Protein 3UID (pdb70)

Foldseek 3Di:
DWDDWDQDQVQQKIKTKDWAAAALQVVQCCQQPQVNVQQLLADPVKHKHFDDDDQAQQGKIKMWIQFPVRDIWIKMWHWHDDDPSFKTKTWMATAHPVRHGDDPAGTWIWMWGWDQDPNTTMIMIMTGGPDPVNSVVCVVRPVVVSVVSSSVSSNQVRDPDDD/DWDDWDADQVQQKTKTKDWALAALQVVQVCQQPQVNVQPLLQDPVWGKHWDDDDQAAQDKTKIWTAAPVRDIFIKMWHWHHDDPPAKTKTAIWTDHPVDDTGWIWMWGWDDDDNTIMIMIMIHDPHSVVSVVCVVSVVVVSVVSSSVSVNVVVVVVD

Nearest PDB structures (foldseek):
  3uid-assembly1_A  TM=1.006E+00  e=1.205E-33  Mycolicibacterium smegmatis MC2 155
  3uid-assembly2_B  TM=9.721E-01  e=3.353E-28  Mycolicibacterium smegmatis MC2 155
  2ldk-assembly1_A  TM=8.829E-01  e=4.845E-17  Paenarthrobacter aurescens TC1
  1xuv-assembly2_B-2  TM=8.901E-01  e=1.137E-11  Methanosarcina mazei Go1
  2lf2-assembly1_A  TM=7.986E-01  e=1.303E-10  Cytophaga hutchinsonii ATCC 33406

B-factor: mean 17.77, std 11.46, range [4.3, 88.16]

Radius of gyration: 20.82 Å; Cα contacts (8 Å, |Δi|>4): 749; chains: 2; bounding box: 55×43×50 Å

CATH classification: 3.30.530.20

Secondary structure (DSSP, 8-state):
-EEEEEEETTTTEEEEEEEESS-HHHHHHHHHSHHHHHHHH--TTS--EEEEE--STT-EEEEEEE-TTS-EEEEEEEEEEEETTTEEEEEEEEE-TTS-B-SSPPPEEEEEEEEEETTEEEEEEEEE-S-HHHHHHHHHTTHHHHHHHHHHHHHHHT-S---/-EEEEEEETTTTEEEEEEEESS-HHHHHHHHHSHHHHHHHHS-TTS--EEEEE--STT-EEEEEEE-TTS-EEEEEEEEEEEETTTEEEEEEEEE-TT----EEEEEEEEEETTEEEEEEEEE-SSHHHHHHHHHTTHHHHHHHHHHHHHHHHHTT-

Sequence (320 aa):
PVTDVKHDLDTLTLTITAEEFAAPPVTRIWQIYADPRRQLEEKVWGPPSHPATVVDHDLRPGGRVTYFMMTGPDGEKYAGYWEITAVDEPHHSFSFLDGFADEDFNPNTDLPVSTNVYTFTEHDGGTRATYVGTYASAEALQQVLDMGVIEGASSAINQIDALLTATHHPVTDVKHDLDTLTLTITAEEFAAPVTRIWQIYADPRQLEKVWGPPSHPATVVDHDLRPGGRVTYFMTGPDGEKYAGYWEITAVDEPHHSSFSFLDGFADEDFNPVSTNVYTFTEHDGGTRATYVGTYASAEALQQVLDMGVIEGASSSAINQIDALLTATH

Organism: Mycolicibacterium smegmatis (strain ATCC 700084 / mc(2)155) (NCBI:txid246196)

InterPro domains:
  IPR013538 Activator of Hsp90 ATPase homologue 1/2-like, C-terminal [PF08327] (23-159)
  IPR023393 START-like domain superfamily [G3DSA:3.30.530.20] (1-161)

Structure (mmCIF, N/CA/C/O backbone):
data_3UID
#
_entry.id   3UID
#
_cell.length_a   48.320
_cell.length_b   60.210
_cell.length_c   100.980
_cell.angle_alpha   90.000
_cell.angle_beta   90.000
_cell.angle_gamma   90.000
#
_symmetry.space_group_name_H-M   'P 21 21 21'
#
loop_
_entity.id
_entity.type
_entity.pdbx_description
1 polymer 'Putative uncharacterized protein'
2 water water
#
loop_
_atom_site.group_PDB
_atom_site.id
_atom_site.type_symbol
_atom_site.label_atom_id
_atom_site.label_alt_id
_atom_site.label_comp_id
_atom_site.label_asym_id
_atom_site.label_entity_id
_atom_site.label_seq_id
_atom_site.pdbx_PDB_ins_code
_atom_site.Cartn_x
_atom_site.Cartn_y
_atom_site.Cartn_z
_atom_site.occupancy
_atom_site.B_iso_or_equiv
_atom_site.auth_seq_id
_atom_site.auth_comp_id
_atom_site.auth_asym_id
_atom_site.auth_atom_id
_atom_site.pdbx_PDB_model_num
ATOM 1 N N . PRO A 1 2 ? -5.034 0.889 6.708 1.00 11.03 2 PRO A N 1
ATOM 2 C CA . PRO A 1 2 ? -3.576 0.754 6.627 1.00 10.03 2 PRO A CA 1
ATOM 3 C C . PRO A 1 2 ? -3.161 -0.308 5.620 1.00 11.39 2 PRO A C 1
ATOM 4 O O . PRO A 1 2 ? -4.005 -1.005 5.038 1.00 9.29 2 PRO A O 1
ATOM 8 N N . VAL A 1 3 ? -1.860 -0.437 5.415 1.00 10.66 3 VAL A N 1
ATOM 9 C CA . VAL A 1 3 ? -1.340 -1.459 4.535 1.00 9.19 3 VAL A CA 1
ATOM 10 C C . VAL A 1 3 ? -1.451 -2.811 5.247 1.00 11.60 3 VAL A C 1
ATOM 11 O O . VAL A 1 3 ? -1.116 -2.930 6.432 1.00 12.28 3 VAL A O 1
ATOM 15 N N . THR A 1 4 ? -1.935 -3.824 4.529 1.00 9.77 4 THR A N 1
ATOM 16 C CA . THR A 1 4 ? -2.095 -5.160 5.096 1.00 8.44 4 THR A CA 1
ATOM 17 C C . THR A 1 4 ? -1.201 -6.227 4.455 1.00 8.02 4 THR A C 1
ATOM 18 O O . THR A 1 4 ? -0.964 -7.282 5.066 1.00 10.19 4 THR A O 1
ATOM 22 N N . ASP A 1 5 ? -0.709 -5.961 3.237 1.00 6.92 5 ASP A N 1
ATOM 23 C CA . ASP A 1 5 ? 0.200 -6.889 2.565 1.00 8.68 5 ASP A CA 1
ATOM 24 C C . ASP A 1 5 ? 0.947 -6.194 1.447 1.00 9.00 5 ASP A C 1
ATOM 25 O O . ASP A 1 5 ? 0.407 -5.321 0.785 1.00 9.55 5 ASP A O 1
ATOM 30 N N . VAL A 1 6 ? 2.195 -6.606 1.257 1.00 7.56 6 VAL A N 1
ATOM 31 C CA . VAL A 1 6 ? 2.992 -6.218 0.114 1.00 7.84 6 VAL A CA 1
ATOM 32 C C . VAL A 1 6 ? 3.584 -7.495 -0.458 1.00 9.72 6 VAL A C 1
ATOM 33 O O . VAL A 1 6 ? 4.189 -8.281 0.273 1.00 9.96 6 VAL A O 1
ATOM 37 N N . LYS A 1 7 ? 3.393 -7.719 -1.757 1.00 10.01 7 LYS A N 1
ATOM 38 C CA . LYS A 1 7 ? 3.969 -8.896 -2.396 1.00 9.93 7 LYS A CA 1
ATOM 39 C C . LYS A 1 7 ? 4.583 -8.620 -3.758 1.00 10.10 7 LYS A C 1
ATOM 40 O O . LYS A 1 7 ? 3.913 -8.139 -4.673 1.00 10.07 7 LYS A O 1
ATOM 46 N N . HIS A 1 8 ? 5.867 -8.929 -3.869 1.00 10.22 8 HIS A N 1
ATOM 47 C CA . HIS A 1 8 ? 6.556 -8.955 -5.155 1.00 10.45 8 HIS A CA 1
ATOM 48 C C . HIS A 1 8 ? 6.516 -10.379 -5.660 1.00 13.04 8 HIS A C 1
ATOM 49 O O . HIS A 1 8 ? 7.179 -11.256 -5.109 1.00 15.00 8 HIS A O 1
ATOM 56 N N . ASP A 1 9 ? 5.739 -10.599 -6.710 1.00 11.82 9 ASP A N 1
ATOM 57 C CA . ASP A 1 9 ? 5.608 -11.911 -7.311 1.00 10.06 9 ASP A CA 1
ATOM 58 C C . ASP A 1 9 ? 6.620 -12.031 -8.456 1.00 12.82 9 ASP A C 1
ATOM 59 O O . ASP A 1 9 ? 6.459 -11.407 -9.508 1.00 14.95 9 ASP A O 1
ATOM 64 N N . LEU A 1 10 ? 7.673 -12.816 -8.234 1.00 17.06 10 LEU A N 1
ATOM 65 C CA . LEU A 1 10 ? 8.751 -12.948 -9.208 1.00 23.44 10 LEU A CA 1
ATOM 66 C C . LEU A 1 10 ? 8.255 -13.611 -10.489 1.00 26.28 10 LEU A C 1
ATOM 67 O O . LEU A 1 10 ? 8.712 -13.292 -11.584 1.00 30.67 10 LEU A O 1
ATOM 72 N N . ASP A 1 11 ? 7.318 -14.543 -10.342 1.00 17.43 11 ASP A N 1
ATOM 73 C CA . ASP A 1 11 ? 6.796 -15.286 -11.474 1.00 19.49 11 ASP A CA 1
ATOM 74 C C . ASP A 1 11 ? 5.965 -14.445 -12.440 1.00 18.00 11 ASP A C 1
ATOM 75 O O . ASP A 1 11 ? 5.894 -14.753 -13.627 1.00 25.01 11 ASP A O 1
ATOM 80 N N . THR A 1 12 ? 5.340 -13.380 -11.941 1.00 13.86 12 THR A N 1
ATOM 81 C CA . THR A 1 12 ? 4.435 -12.591 -12.774 1.00 12.72 12 THR A CA 1
ATOM 82 C C . THR A 1 12 ? 4.931 -11.162 -13.025 1.00 12.57 12 THR A C 1
ATOM 83 O O . THR A 1 12 ? 4.262 -10.372 -13.703 1.00 12.99 12 THR A O 1
ATOM 87 N N . LEU A 1 13 ? 6.085 -10.837 -12.456 1.00 10.96 13 LEU A N 1
ATOM 88 C CA . LEU A 1 13 ? 6.620 -9.482 -12.528 1.00 8.25 13 LEU A CA 1
ATOM 89 C C . LEU A 1 13 ? 5.603 -8.478 -11.994 1.00 12.03 13 LEU A C 1
ATOM 90 O O . LEU A 1 13 ? 5.422 -7.399 -12.560 1.00 10.29 13 LEU A O 1
ATOM 95 N N . THR A 1 14 ? 4.954 -8.832 -10.890 1.00 9.83 14 THR A N 1
ATOM 96 C CA . THR A 1 14 ? 3.969 -7.943 -10.284 1.00 9.34 14 THR A CA 1
ATOM 97 C C . THR A 1 14 ? 4.377 -7.476 -8.900 1.00 8.13 14 THR A C 1
ATOM 98 O O . THR A 1 14 ? 5.041 -8.200 -8.154 1.00 9.26 14 THR A O 1
ATOM 102 N N . LEU A 1 15 ? 3.994 -6.244 -8.587 1.00 10.30 15 LEU A N 1
ATOM 103 C CA . LEU A 1 15 ? 4.044 -5.740 -7.218 1.00 7.90 15 LEU A CA 1
ATOM 104 C C . LEU A 1 15 ? 2.625 -5.412 -6.782 1.00 6.62 15 LEU A C 1
ATOM 105 O O . LEU A 1 15 ? 1.964 -4.563 -7.377 1.00 9.86 15 LEU A O 1
ATOM 110 N N . THR A 1 16 ? 2.145 -6.127 -5.770 1.00 6.32 16 THR A N 1
ATOM 111 C CA . THR A 1 16 ? 0.782 -5.965 -5.289 1.00 5.63 16 THR A CA 1
ATOM 112 C C . THR A 1 16 ? 0.795 -5.443 -3.865 1.00 7.54 16 THR A C 1
ATOM 113 O O . THR A 1 16 ? 1.457 -6.009 -2.990 1.00 8.85 16 THR A O 1
AT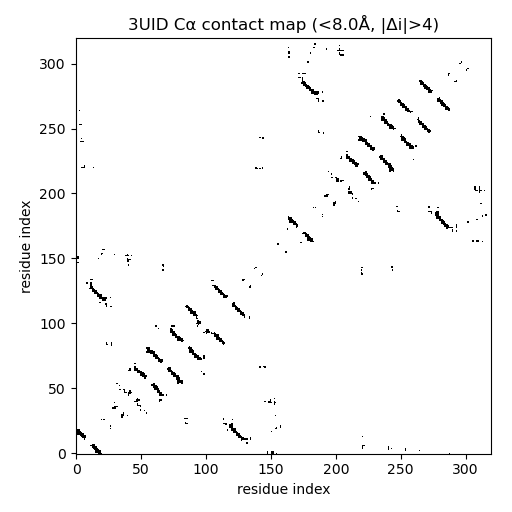OM 117 N N . ILE A 1 17 ? 0.107 -4.330 -3.656 1.00 6.57 17 ILE A N 1
ATOM 118 C CA . ILE A 1 17 ? -0.065 -3.787 -2.322 1.00 6.92 17 ILE A CA 1
ATOM 119 C C . ILE A 1 17 ? -1.544 -3.891 -1.964 1.00 8.99 17 ILE A C 1
ATOM 120 O O . ILE A 1 17 ? -2.421 -3.552 -2.764 1.00 9.76 17 ILE A O 1
ATOM 125 N N . THR A 1 18 ? -1.817 -4.409 -0.777 1.00 9.83 18 THR A N 1
ATOM 126 C CA . THR A 1 18 ? -3.184 -4.550 -0.306 1.00 8.88 18 THR A CA 1
ATOM 127 C C . THR A 1 18 ? -3.365 -3.653 0.910 1.00 10.01 18 THR A C 1
ATOM 128 O O . THR A 1 18 ? -2.464 -3.535 1.746 1.00 9.11 18 THR A O 1
ATOM 132 N N . ALA A 1 19 ? -4.513 -2.992 0.980 1.00 10.82 19 ALA A N 1
ATOM 133 C CA . ALA A 1 19 ? -4.844 -2.141 2.114 1.00 9.28 19 ALA A CA 1
ATOM 134 C C . ALA A 1 19 ? -6.253 -2.425 2.565 1.00 9.90 19 ALA A C 1
ATOM 135 O O . ALA A 1 19 ? -7.063 -2.940 1.797 1.00 8.53 19 ALA A O 1
ATOM 137 N N . GLU A 1 20 ? -6.519 -2.105 3.827 1.00 7.04 20 GLU A N 1
ATOM 138 C CA A GLU A 1 20 ? -7.875 -2.111 4.343 0.50 9.04 20 GLU A CA 1
ATOM 139 C CA B GLU A 1 20 ? -7.868 -2.127 4.381 0.50 9.09 20 GLU A CA 1
ATOM 140 C C . GLU A 1 20 ? -8.224 -0.729 4.865 1.00 12.84 20 GLU A C 1
ATOM 141 O O . GLU A 1 20 ? -7.443 -0.103 5.581 1.00 11.08 20 GLU A O 1
ATOM 152 N N . PHE A 1 21 ? -9.398 -0.239 4.475 1.00 8.99 21 PHE A N 1
ATOM 153 C CA . PHE A 1 21 ? -9.829 1.107 4.855 1.00 7.86 21 PHE A CA 1
ATOM 154 C C . PHE A 1 21 ? -11.161 1.037 5.586 1.00 12.41 21 PHE A C 1
ATOM 155 O O . PHE A 1 21 ? -12.047 0.286 5.182 1.00 9.80 21 PHE A O 1
ATOM 163 N N . ALA A 1 22 ? -11.318 1.832 6.641 1.00 11.33 22 ALA A N 1
ATOM 164 C CA . ALA A 1 22 ? -12.566 1.817 7.404 1.00 13.74 22 ALA A CA 1
ATOM 165 C C . ALA A 1 22 ? -13.555 2.829 6.836 1.00 12.70 22 ALA A C 1
ATOM 166 O O . ALA A 1 22 ? -13.934 3.795 7.497 1.00 16.03 22 ALA A O 1
ATOM 168 N N . ALA A 1 23 ? -13.944 2.598 5.584 1.00 11.26 23 ALA A N 1
ATOM 169 C CA . ALA A 1 23 ? -14.919 3.420 4.895 1.00 11.85 23 ALA A CA 1
ATOM 170 C C . ALA A 1 23 ? -15.452 2.613 3.724 1.00 11.40 23 ALA A C 1
ATOM 171 O O . ALA A 1 23 ? -14.812 1.652 3.277 1.00 10.91 23 ALA A O 1
ATOM 173 N N . PRO A 1 24 ? -16.628 2.987 3.217 1.00 10.06 24 PRO A N 1
ATOM 174 C CA A PRO A 1 24 ? -17.261 2.237 2.128 0.50 11.23 24 PRO A CA 1
ATOM 175 C CA B PRO A 1 24 ? -17.238 2.205 2.138 0.50 10.99 24 PRO A CA 1
ATOM 176 C C . PRO A 1 24 ? -16.507 2.358 0.810 1.00 9.20 24 PRO A C 1
ATOM 177 O O . PRO A 1 24 ? -15.759 3.320 0.608 1.00 8.73 24 PRO A O 1
ATOM 184 N N . VAL A 1 25 ? -16.715 1.387 -0.073 1.00 10.82 25 VAL A N 1
ATOM 185 C CA . VAL A 1 25 ? -16.090 1.406 -1.386 1.00 6.65 25 VAL A CA 1
ATOM 186 C C . VAL A 1 25 ? -16.383 2.712 -2.122 1.00 6.58 25 VAL A C 1
ATOM 187 O O . VAL A 1 25 ? -15.494 3.263 -2.774 1.00 9.29 25 VAL A O 1
ATOM 191 N N . THR A 1 26 ? -17.619 3.195 -2.022 1.00 9.43 26 THR A N 1
ATOM 192 C CA . THR A 1 26 ? -17.992 4.441 -2.698 1.00 10.89 26 THR A CA 1
ATOM 193 C C . THR A 1 26 ? -17.144 5.614 -2.228 1.00 13.05 26 THR A C 1
ATOM 194 O O . THR A 1 26 ? -16.776 6.478 -3.028 1.00 11.74 26 THR A O 1
ATOM 198 N N . ARG A 1 27 ? -16.821 5.639 -0.939 1.00 9.80 27 ARG A N 1
ATOM 199 C CA . ARG A 1 27 ? -15.945 6.691 -0.394 1.00 8.17 27 ARG A CA 1
ATOM 200 C C . ARG A 1 27 ? -14.507 6.615 -0.928 1.00 7.15 27 ARG A C 1
ATOM 201 O O . ARG A 1 27 ? -13.931 7.628 -1.328 1.00 8.71 27 ARG A O 1
ATOM 209 N N . ILE A 1 28 ? -13.916 5.421 -0.914 1.00 6.01 28 ILE A N 1
ATOM 210 C CA . ILE A 1 28 ? -12.562 5.236 -1.405 1.00 7.44 28 ILE A CA 1
ATOM 211 C C . ILE A 1 28 ? -12.461 5.587 -2.888 1.00 6.64 28 ILE A C 1
ATOM 212 O O . ILE A 1 28 ? -11.480 6.174 -3.327 1.00 7.27 28 ILE A O 1
ATOM 217 N N . TRP A 1 29 ? -13.488 5.247 -3.662 1.00 5.39 29 TRP A N 1
ATOM 218 C CA . TRP A 1 29 ? -13.489 5.585 -5.075 1.00 7.28 29 TRP A CA 1
ATOM 219 C C . TRP A 1 29 ? -13.242 7.084 -5.278 1.00 9.50 29 TRP A C 1
ATOM 220 O O . TRP A 1 29 ? -12.508 7.482 -6.180 1.00 8.28 29 TRP A O 1
ATOM 231 N N . GLN A 1 30 ? -13.862 7.902 -4.437 1.00 8.67 30 GLN A N 1
ATOM 232 C CA . GLN A 1 30 ? -13.773 9.354 -4.573 1.00 9.63 30 GLN A CA 1
ATOM 233 C C . GLN A 1 30 ? -12.393 9.931 -4.266 1.00 9.31 30 GLN A C 1
ATOM 234 O O . GLN A 1 30 ?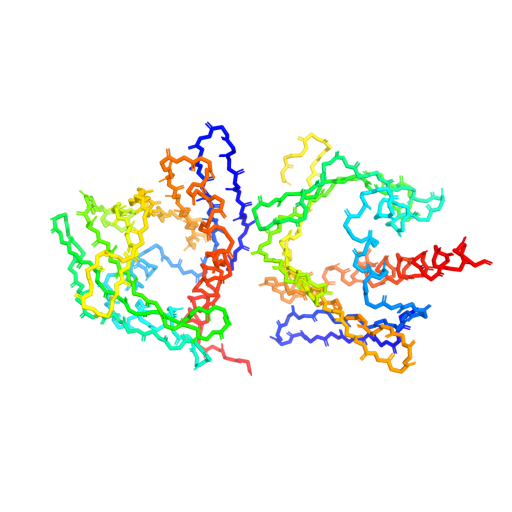 -12.076 11.053 -4.697 1.00 10.83 30 GLN A O 1
ATOM 240 N N . ILE A 1 31 ? -11.579 9.185 -3.524 1.00 8.20 31 ILE A N 1
ATOM 241 C CA . ILE A 1 31 ? -10.176 9.552 -3.323 1.00 9.96 31 ILE A CA 1
ATOM 242 C C . ILE A 1 31 ? -9.471 9.687 -4.681 1.00 9.59 31 ILE A C 1
ATOM 243 O O . ILE A 1 31 ? -8.668 10.608 -4.893 1.00 10.92 31 ILE A O 1
ATOM 248 N N . TYR A 1 32 ? -9.767 8.758 -5.592 1.00 7.55 32 TYR A N 1
ATOM 249 C CA . TYR A 1 32 ? -9.135 8.717 -6.909 1.00 7.70 32 TYR A CA 1
ATOM 250 C C . TYR A 1 32 ? -9.891 9.526 -7.956 1.00 6.60 32 TYR A C 1
ATOM 251 O O . TYR A 1 32 ? -9.290 10.031 -8.899 1.00 9.74 32 TYR A O 1
ATOM 260 N N . ALA A 1 33 ? -11.201 9.658 -7.769 1.00 7.66 33 ALA A N 1
ATOM 261 C CA . ALA A 1 33 ? -12.045 10.352 -8.732 1.00 6.54 33 ALA A CA 1
ATOM 262 C C . ALA A 1 33 ? -11.978 11.865 -8.591 1.00 8.52 33 ALA A C 1
ATOM 263 O O . ALA A 1 33 ? -12.228 12.594 -9.551 1.00 12.21 33 ALA A O 1
ATOM 265 N N . ASP A 1 34 ? -11.657 12.341 -7.390 1.00 8.90 34 ASP A N 1
ATOM 266 C CA . ASP A 1 34 ? -11.552 13.782 -7.135 1.00 9.38 34 ASP A CA 1
ATOM 267 C C . ASP A 1 34 ? -10.081 14.155 -7.056 1.00 8.62 34 ASP A C 1
ATOM 268 O O . ASP A 1 34 ? -9.378 13.720 -6.131 1.00 7.66 34 ASP A O 1
ATOM 273 N N . PRO A 1 35 ? -9.588 14.950 -8.029 1.00 9.67 35 PRO A N 1
ATOM 274 C CA . PRO A 1 35 ? -8.143 15.197 -8.053 1.00 8.11 35 PRO A CA 1
ATOM 275 C C . PRO A 1 35 ? -7.622 15.956 -6.835 1.00 8.24 35 PRO A C 1
ATOM 276 O O . PRO A 1 35 ? -6.441 15.811 -6.512 1.00 8.79 35 PRO A O 1
ATOM 280 N N . ARG A 1 36 ? -8.455 16.735 -6.156 1.00 9.35 36 ARG A N 1
ATOM 281 C CA A ARG A 1 36 ? -7.996 17.425 -4.954 0.50 8.72 36 ARG A CA 1
ATOM 282 C CA B ARG A 1 36 ? -7.992 17.420 -4.953 0.50 8.66 36 ARG A CA 1
ATOM 283 C C . ARG A 1 36 ? -7.786 16.443 -3.799 1.00 9.97 36 ARG A C 1
ATOM 284 O O . ARG A 1 36 ? -6.935 16.664 -2.930 1.00 10.98 36 ARG A O 1
ATOM 299 N N . GLN A 1 37 ? -8.555 15.355 -3.785 1.00 7.18 37 GLN A N 1
ATOM 300 C CA . GLN A 1 37 ? -8.370 14.335 -2.745 1.00 6.84 37 GLN A CA 1
ATOM 301 C C . GLN A 1 37 ? -7.170 13.446 -3.046 1.00 4.47 37 GLN A C 1
ATOM 302 O O . GLN A 1 37 ? -6.402 13.079 -2.152 1.00 6.92 37 GLN A O 1
ATOM 308 N N . LEU A 1 38 ? -7.001 13.111 -4.320 1.00 6.26 38 LEU A N 1
ATOM 309 C CA . LEU A 1 38 ? -5.844 12.342 -4.748 1.00 7.74 38 LEU A CA 1
ATOM 310 C C . LEU A 1 38 ? -4.561 13.105 -4.408 1.00 7.37 38 LEU A C 1
ATOM 311 O O . LEU A 1 38 ? -3.608 12.540 -3.855 1.00 6.52 38 LEU A O 1
ATOM 316 N N . GLU A 1 39 ? -4.542 14.399 -4.694 1.00 7.27 39 GLU A N 1
ATOM 317 C CA A GLU A 1 39 ? -3.395 15.254 -4.395 0.50 7.25 39 GLU A CA 1
ATOM 318 C CA B GLU A 1 39 ? -3.332 15.137 -4.399 0.50 8.79 39 GLU A CA 1
ATOM 319 C C . GLU A 1 39 ? -3.105 15.287 -2.895 1.00 9.33 39 GLU A C 1
ATOM 320 O O . GLU A 1 39 ? -1.964 15.346 -2.464 1.00 10.61 39 GLU A O 1
ATOM 331 N N . LYS A 1 40 ? -4.180 15.287 -2.105 1.00 6.64 40 LYS A N 1
ATOM 332 C CA . LYS A 1 40 ? -4.057 15.333 -0.655 1.00 6.50 40 LYS A CA 1
ATOM 333 C C . LYS A 1 40 ? -3.345 14.089 -0.120 1.00 7.24 40 LYS A C 1
ATOM 334 O O . LYS A 1 40 ? -2.404 14.188 0.668 1.00 8.77 40 LYS A O 1
ATOM 340 N N . VAL A 1 41 ? -3.804 12.915 -0.536 1.00 8.08 41 VAL A N 1
ATOM 341 C CA . VAL A 1 41 ? -3.240 11.682 0.005 1.00 8.35 41 VAL A CA 1
ATOM 342 C C . VAL A 1 41 ? -1.830 11.399 -0.527 1.00 11.56 41 VAL A C 1
ATOM 343 O O . VAL A 1 41 ? -1.015 10.748 0.141 1.00 10.60 41 VAL A O 1
ATOM 347 N N . TRP A 1 42 ? -1.547 11.912 -1.715 1.00 7.68 42 TRP A N 1
ATOM 348 C CA . TRP A 1 42 ? -0.218 11.787 -2.315 1.00 10.37 42 TRP A CA 1
ATOM 349 C C . TRP A 1 42 ? 0.775 12.807 -1.760 1.00 13.46 42 TRP A C 1
ATOM 350 O O . TRP A 1 42 ? 1.991 12.650 -1.934 1.00 13.09 42 TRP A O 1
ATOM 361 N N . GLY A 1 43 ? 0.255 13.848 -1.110 1.00 9.81 43 GLY A N 1
ATOM 362 C CA . GLY A 1 43 ? 1.068 14.964 -0.638 1.00 9.42 43 GLY A CA 1
ATOM 363 C C . GLY A 1 43 ? 0.869 15.347 0.821 1.00 8.61 43 GLY A C 1
ATOM 364 O O . GLY A 1 43 ? 0.293 16.402 1.122 1.00 12.06 43 GLY A O 1
ATOM 365 N N . PRO A 1 44 ? 1.385 14.521 1.741 1.00 9.72 44 PRO A N 1
ATOM 366 C CA . PRO A 1 44 ? 1.489 14.951 3.141 1.00 9.11 44 PRO A CA 1
ATOM 367 C C . PRO A 1 44 ? 2.435 16.165 3.227 1.00 9.42 44 PRO A C 1
ATOM 368 O O . PRO A 1 44 ? 3.135 16.471 2.254 1.00 9.41 44 PRO A O 1
ATOM 372 N N . PRO A 1 45 ? 2.440 16.877 4.362 1.00 11.36 45 PRO A N 1
ATOM 373 C CA . PRO A 1 45 ? 3.189 18.138 4.461 1.00 14.20 45 PRO A CA 1
ATOM 374 C C . PRO A 1 45 ? 4.659 18.021 4.047 1.00 14.04 45 PRO A C 1
ATOM 375 O O . PRO A 1 45 ? 5.176 18.927 3.379 1.00 12.99 45 PRO A O 1
ATOM 379 N N . SER A 1 46 ? 5.316 16.927 4.431 1.00 12.07 46 SER A N 1
ATOM 380 C CA . SER A 1 46 ? 6.737 16.743 4.130 1.00 12.33 46 SER A CA 1
ATOM 381 C C . SER A 1 46 ? 7.040 16.352 2.682 1.00 13.92 46 SER A C 1
ATOM 382 O O . SER A 1 46 ? 8.169 16.517 2.228 1.00 15.38 46 SER A O 1
ATOM 385 N N . HIS A 1 47 ? 6.048 15.829 1.967 1.00 9.32 47 HIS A N 1
ATOM 386 C CA . HIS A 1 47 ? 6.235 15.371 0.587 1.00 9.00 47 HIS A CA 1
ATOM 387 C C . HIS A 1 47 ? 5.122 15.868 -0.324 1.00 10.16 47 HIS A C 1
ATOM 388 O O . HIS A 1 47 ? 4.252 15.085 -0.739 1.00 10.89 47 HIS A O 1
ATOM 395 N N . PRO A 1 48 ? 5.145 17.170 -0.644 1.00 9.60 48 PRO A N 1
ATOM 396 C CA . PRO A 1 48 ? 4.089 17.802 -1.441 1.00 11.30 48 PRO A CA 1
ATOM 397 C C . PRO A 1 48 ? 3.879 17.118 -2.782 1.00 12.41 48 PRO A C 1
ATOM 398 O O . PRO A 1 48 ? 4.831 16.635 -3.415 1.00 13.51 48 PRO A O 1
ATOM 402 N N . ALA A 1 49 ? 2.623 17.093 -3.213 1.00 9.38 49 ALA A N 1
ATOM 403 C CA . ALA A 1 49 ? 2.263 16.566 -4.509 1.00 11.23 49 ALA A CA 1
ATOM 404 C C . ALA A 1 49 ? 1.319 17.548 -5.181 1.00 10.84 49 ALA A C 1
ATOM 405 O O . ALA A 1 49 ? 0.670 18.370 -4.518 1.00 11.18 49 ALA A O 1
ATOM 407 N N . THR A 1 50 ? 1.264 17.470 -6.503 1.00 10.43 50 THR A N 1
ATOM 408 C CA . THR A 1 50 ? 0.286 18.219 -7.269 1.00 7.61 50 THR A CA 1
ATOM 409 C C . THR A 1 50 ? -0.341 17.288 -8.300 1.00 10.82 50 THR A C 1
ATOM 410 O O . THR A 1 50 ? 0.365 16.597 -9.036 1.00 11.43 50 THR A O 1
ATOM 414 N N . VAL A 1 51 ? -1.666 17.268 -8.350 1.00 8.86 51 VAL A N 1
ATOM 415 C CA . VAL A 1 51 ? -2.353 16.623 -9.466 1.00 9.34 51 VAL A CA 1
ATOM 416 C C . VAL A 1 51 ? -2.654 17.722 -10.473 1.00 9.84 51 VAL A C 1
ATOM 417 O O . VAL A 1 51 ? -3.349 18.701 -10.168 1.00 11.24 51 VAL A O 1
ATOM 421 N N . VAL A 1 52 ? -2.060 17.589 -11.651 1.00 8.37 52 VAL A N 1
ATOM 422 C CA . VAL A 1 52 ? -2.121 18.632 -12.667 1.00 10.59 52 VAL A CA 1
ATOM 423 C C . VAL A 1 52 ? -3.345 18.437 -13.553 1.00 12.00 52 VAL A C 1
ATOM 424 O O . VAL A 1 52 ? -4.334 19.173 -13.423 1.00 14.87 52 VAL A O 1
ATOM 428 N N . ASP A 1 53 ? -3.302 17.441 -14.434 1.00 10.44 53 ASP A N 1
ATOM 429 C CA . ASP A 1 53 ? -4.471 17.100 -15.232 1.00 8.97 53 ASP A CA 1
ATOM 430 C C . ASP A 1 53 ? -5.076 15.838 -14.656 1.00 8.62 53 ASP A C 1
ATOM 431 O O . ASP A 1 53 ? -4.362 14.994 -14.121 1.00 9.40 53 ASP A O 1
ATOM 436 N N . HIS A 1 54 ? -6.392 15.709 -14.764 1.00 9.23 54 HIS A N 1
ATOM 437 C CA . HIS A 1 54 ? -7.076 14.543 -14.217 1.00 7.67 54 HIS A CA 1
ATOM 438 C C . HIS A 1 54 ? -8.401 14.323 -14.957 1.00 11.92 54 HIS A C 1
ATOM 439 O O . HIS A 1 54 ? -9.294 15.170 -14.931 1.00 14.44 54 HIS A O 1
ATOM 446 N N . ASP A 1 55 ? -8.504 13.183 -15.626 1.00 12.18 55 ASP A N 1
ATOM 447 C CA . ASP A 1 55 ? -9.702 12.812 -16.359 1.00 11.44 55 ASP A CA 1
ATOM 448 C C . ASP A 1 55 ? -9.864 11.307 -16.165 1.00 11.47 55 ASP A C 1
ATOM 449 O O . ASP A 1 55 ? -9.258 10.526 -16.894 1.00 15.37 55 ASP A O 1
ATOM 454 N N . LEU A 1 56 ? -10.633 10.897 -15.156 1.00 12.33 56 LEU A N 1
ATOM 455 C CA . LEU A 1 56 ? -10.772 9.463 -14.863 1.00 13.24 56 LEU A CA 1
ATOM 456 C C . LEU A 1 56 ? -11.845 8.808 -15.723 1.00 14.26 56 LEU A C 1
ATOM 457 O O . LEU A 1 56 ? -12.960 8.542 -15.265 1.00 18.06 56 LEU A O 1
ATOM 462 N N . ARG A 1 57 ? -11.484 8.553 -16.975 1.00 11.36 57 ARG A N 1
ATOM 463 C CA . ARG A 1 57 ? -12.368 7.913 -17.939 1.00 12.06 57 ARG A CA 1
ATOM 464 C C . ARG A 1 57 ? -11.443 7.224 -18.929 1.00 10.54 57 ARG A C 1
ATOM 465 O O . ARG A 1 57 ? -10.295 7.642 -19.098 1.00 14.50 57 ARG A O 1
ATOM 473 N N . PRO A 1 58 ? -11.915 6.152 -19.574 1.00 12.72 58 PRO A N 1
ATOM 474 C CA . PRO A 1 58 ? -11.042 5.470 -20.536 1.00 13.38 58 PRO A CA 1
ATOM 475 C C . PRO A 1 58 ? -10.551 6.430 -21.620 1.00 17.32 58 PRO A C 1
ATOM 476 O O . PRO A 1 58 ? -11.348 7.176 -22.195 1.00 19.20 58 PRO A O 1
ATOM 480 N N . GLY A 1 59 ? -9.247 6.410 -21.884 1.00 16.18 59 GLY A N 1
ATOM 481 C CA . GLY A 1 59 ? -8.638 7.345 -22.810 1.00 14.54 59 GLY A CA 1
ATOM 482 C C . GLY A 1 59 ? -8.182 8.628 -22.142 1.00 14.06 59 GLY A C 1
ATOM 483 O O . GLY A 1 59 ? -7.487 9.444 -22.745 1.00 21.62 59 GLY A O 1
ATOM 484 N N . GLY A 1 60 ? -8.557 8.808 -20.882 1.00 13.63 60 GLY A N 1
ATOM 485 C CA . GLY A 1 60 ? -8.173 10.001 -20.155 1.00 15.38 60 GLY A CA 1
ATOM 486 C C . GLY A 1 60 ? -6.751 9.913 -19.644 1.00 12.96 60 GLY A C 1
ATOM 487 O O . GLY A 1 60 ? -6.100 8.876 -19.765 1.00 13.16 60 GLY A O 1
ATOM 488 N N . ARG A 1 61 ? -6.264 11.020 -19.099 1.00 13.36 61 ARG A N 1
ATOM 489 C CA . ARG A 1 61 ? -4.942 11.066 -18.493 1.00 10.51 61 ARG A CA 1
ATOM 490 C C . ARG A 1 61 ? -5.002 11.675 -17.104 1.00 10.82 61 ARG A C 1
ATOM 491 O O . ARG A 1 61 ? -5.832 12.550 -16.821 1.00 14.10 61 ARG A O 1
ATOM 499 N N . VAL A 1 62 ? -4.116 11.203 -16.235 1.00 8.99 62 VAL A N 1
ATOM 500 C CA . VAL A 1 62 ? -3.824 11.886 -14.980 1.00 11.18 62 VAL A CA 1
ATOM 501 C C . VAL A 1 62 ? -2.345 12.220 -14.996 1.00 12.86 62 VAL A C 1
ATOM 502 O O . VAL A 1 62 ? -1.512 11.350 -15.250 1.00 11.53 62 VAL A O 1
ATOM 506 N N . THR A 1 63 ? -2.012 13.473 -14.726 1.00 8.58 63 THR A N 1
ATOM 507 C CA . THR A 1 63 ? -0.600 13.875 -14.663 1.00 10.90 63 THR A CA 1
ATOM 508 C C . THR A 1 63 ? -0.293 14.466 -13.301 1.00 11.22 63 THR A C 1
ATOM 509 O O . THR A 1 63 ? -1.125 15.147 -12.720 1.00 9.41 63 THR A O 1
ATOM 513 N N . TYR A 1 64 ? 0.890 14.193 -12.770 1.00 7.16 64 TYR A N 1
ATOM 514 C CA . TYR A 1 64 ? 1.153 14.551 -11.375 1.00 10.88 64 TYR A CA 1
ATOM 515 C C . TYR A 1 64 ? 2.622 14.820 -11.070 1.00 14.59 64 TYR A C 1
ATOM 516 O O . TYR A 1 64 ? 3.530 14.318 -11.756 1.00 11.88 64 TYR A O 1
ATOM 525 N N . PHE A 1 65 ? 2.845 15.618 -10.035 1.00 9.30 65 PHE A N 1
ATOM 526 C CA . PHE A 1 65 ? 4.162 15.754 -9.428 1.00 11.31 65 PHE A CA 1
ATOM 527 C C . PHE A 1 65 ? 4.111 15.138 -8.046 1.00 14.89 65 PHE A C 1
ATOM 528 O O . PHE A 1 65 ? 3.118 15.286 -7.332 1.00 10.03 65 PHE A O 1
ATOM 536 N N . MET A 1 66 ? 5.196 14.470 -7.669 1.00 9.52 66 MET A N 1
ATOM 537 C CA A MET A 1 66 ? 5.313 13.927 -6.330 0.50 11.20 66 MET A CA 1
ATOM 538 C CA B MET A 1 66 ? 5.346 13.838 -6.366 0.50 12.52 66 MET A CA 1
ATOM 539 C C . MET A 1 66 ? 6.684 14.260 -5.781 1.00 10.77 66 MET A C 1
ATOM 540 O O . MET A 1 66 ? 7.592 14.636 -6.528 1.00 13.10 66 MET A O 1
ATOM 549 N N . THR A 1 67 ? 6.818 14.150 -4.465 1.00 10.67 67 THR A N 1
ATOM 550 C CA . THR A 1 67 ? 8.109 14.312 -3.812 1.00 12.38 67 THR A CA 1
ATOM 551 C C . THR A 1 67 ? 8.585 12.940 -3.349 1.00 14.73 67 THR A C 1
ATOM 552 O O . THR A 1 67 ? 7.934 12.305 -2.524 1.00 18.25 67 THR A O 1
ATOM 556 N N . GLY A 1 68 ? 9.700 12.471 -3.902 1.00 13.63 68 GLY A N 1
ATOM 557 C CA . GLY A 1 68 ? 10.301 11.212 -3.484 1.00 13.19 68 GLY A CA 1
ATOM 558 C C . GLY A 1 68 ? 10.827 11.174 -2.059 1.00 13.19 68 GLY A C 1
ATOM 559 O O . GLY A 1 68 ? 10.895 12.187 -1.378 1.00 13.58 68 GLY A O 1
ATOM 560 N N . PRO A 1 69 ? 11.207 9.978 -1.590 1.00 17.75 69 PRO A N 1
ATOM 561 C CA . PRO A 1 69 ? 11.647 9.782 -0.204 1.00 20.68 69 PRO A CA 1
ATOM 562 C C . PRO A 1 69 ? 12.721 10.783 0.218 1.00 22.75 69 PRO A C 1
ATOM 563 O O . PRO A 1 69 ? 12.666 11.308 1.329 1.00 29.42 69 PRO A O 1
ATOM 567 N N . ASP A 1 70 ? 13.678 11.041 -0.665 1.00 17.23 70 ASP A N 1
ATOM 568 C CA . ASP A 1 70 ? 14.788 11.935 -0.364 1.00 15.93 70 ASP A CA 1
ATOM 569 C C . ASP A 1 70 ? 14.510 13.400 -0.694 1.00 15.54 70 ASP A C 1
ATOM 570 O O . ASP A 1 70 ? 15.391 14.236 -0.554 1.00 12.83 70 ASP A O 1
ATOM 575 N N . GLY A 1 71 ? 13.288 13.716 -1.126 1.00 12.15 71 GLY A N 1
ATOM 576 C CA . GLY A 1 71 ? 12.952 15.091 -1.457 1.00 15.08 71 GLY A CA 1
ATOM 577 C C . GLY A 1 71 ? 12.964 15.418 -2.941 1.00 16.50 71 GLY A C 1
ATOM 578 O O . GLY A 1 71 ? 12.595 16.531 -3.333 1.00 13.85 71 GLY A O 1
ATOM 579 N N . GLU A 1 72 ? 13.402 14.474 -3.772 1.00 13.97 72 GLU A N 1
ATOM 580 C CA . GLU A 1 72 ? 13.461 14.729 -5.215 1.00 12.51 72 GLU A CA 1
ATOM 581 C C . GLU A 1 72 ? 12.066 14.823 -5.823 1.00 12.23 72 GLU A C 1
ATOM 582 O O . GLU A 1 72 ? 11.259 13.905 -5.691 1.00 13.22 72 GLU A O 1
ATOM 588 N N . LYS A 1 73 ? 11.795 15.924 -6.515 1.00 12.48 73 LYS A N 1
ATOM 589 C CA . LYS A 1 73 ? 10.555 16.023 -7.268 1.00 8.69 73 LYS A CA 1
ATOM 590 C C . LYS A 1 73 ? 10.638 15.082 -8.447 1.00 10.84 73 LYS A C 1
ATOM 591 O O . LYS A 1 73 ? 11.655 15.013 -9.137 1.00 12.79 73 LYS A O 1
ATOM 597 N N . TYR A 1 74 ? 9.581 14.321 -8.665 1.00 11.77 74 TYR A N 1
ATOM 598 C CA . TYR A 1 74 ? 9.471 13.623 -9.932 1.00 14.42 74 TYR A CA 1
ATOM 599 C C . TYR A 1 74 ? 8.081 13.777 -10.512 1.00 13.07 74 TYR A C 1
ATOM 600 O O . TYR A 1 74 ? 7.173 14.267 -9.855 1.00 12.13 74 TYR A O 1
ATOM 609 N N . ALA A 1 75 ? 7.940 13.419 -11.775 1.00 12.07 75 ALA A N 1
ATOM 610 C CA . ALA A 1 75 ? 6.679 13.580 -12.454 1.00 8.37 75 ALA A CA 1
ATOM 611 C C . ALA A 1 75 ? 6.261 12.254 -13.049 1.00 8.64 75 ALA A C 1
ATOM 612 O O . ALA A 1 75 ? 7.080 11.376 -13.313 1.00 10.80 75 ALA A O 1
ATOM 614 N N . GLY A 1 76 ? 4.969 12.104 -13.259 1.00 9.33 76 GLY A N 1
ATOM 615 C CA . GLY A 1 76 ? 4.465 10.863 -13.800 1.00 11.99 76 GLY A CA 1
ATOM 616 C C . GLY A 1 76 ? 3.133 11.110 -14.458 1.00 12.80 76 GLY A C 1
ATOM 617 O O . GLY A 1 76 ? 2.549 12.195 -14.336 1.00 9.67 76 GLY A O 1
ATOM 618 N N . TYR A 1 77 ? 2.656 10.111 -15.186 1.00 9.50 77 TYR A N 1
ATOM 619 C CA . TYR A 1 77 ? 1.360 10.226 -15.826 1.00 9.61 77 TYR A CA 1
ATOM 620 C C . TYR A 1 77 ? 0.688 8.871 -15.888 1.00 8.08 77 TYR A C 1
ATOM 621 O O . TYR A 1 77 ? 1.346 7.837 -15.956 1.00 9.35 77 TYR A O 1
ATOM 630 N N . TRP A 1 78 ? -0.637 8.899 -15.853 1.00 7.93 78 TRP A N 1
ATOM 631 C CA . TRP A 1 78 ? -1.439 7.702 -16.043 1.00 8.06 78 TRP A CA 1
ATOM 632 C C . TRP A 1 78 ? -2.204 7.843 -17.356 1.00 11.26 78 TRP A C 1
ATOM 633 O O . TRP A 1 78 ? -2.825 8.882 -17.604 1.00 12.27 78 TRP A O 1
ATOM 644 N N . GLU A 1 79 ? -2.170 6.804 -18.192 1.00 10.09 79 GLU A N 1
ATOM 645 C CA . GLU A 1 79 ? -3.096 6.705 -19.321 1.00 7.98 79 GLU A CA 1
ATOM 646 C C . GLU A 1 79 ? -4.184 5.732 -18.906 1.00 10.40 79 GLU A C 1
ATOM 647 O O . GLU A 1 79 ? -3.930 4.534 -18.756 1.00 9.35 79 GLU A O 1
ATOM 653 N N . ILE A 1 80 ? -5.392 6.250 -18.696 1.00 8.62 80 ILE A N 1
ATOM 654 C CA . ILE A 1 80 ? -6.498 5.431 -18.211 1.00 8.92 80 ILE A CA 1
ATOM 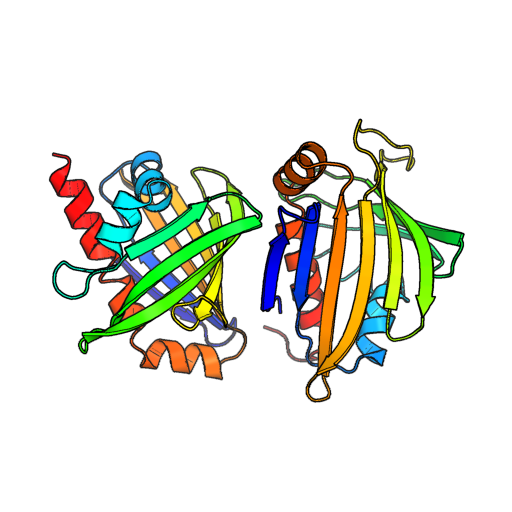655 C C . ILE A 1 80 ? -7.027 4.514 -19.309 1.00 9.01 80 ILE A C 1
ATOM 656 O O . ILE A 1 80 ? -7.366 4.971 -20.403 1.00 13.19 80 ILE A O 1
ATOM 661 N N . THR A 1 81 ? -7.088 3.215 -19.015 1.00 9.11 81 THR A N 1
ATOM 662 C CA . THR A 1 81 ? -7.573 2.257 -20.002 1.00 8.25 81 THR A CA 1
ATOM 663 C C . THR A 1 81 ? -8.967 1.683 -19.710 1.00 9.22 81 THR A C 1
ATOM 664 O O . THR A 1 81 ? -9.682 1.293 -20.637 1.00 13.96 81 THR A O 1
ATOM 668 N N . ALA A 1 82 ? -9.351 1.635 -18.439 1.00 8.82 82 ALA A N 1
ATOM 669 C CA . ALA A 1 82 ? -10.667 1.124 -18.066 1.00 12.42 82 ALA A CA 1
ATOM 670 C C . ALA A 1 82 ? -11.138 1.795 -16.793 1.00 10.29 82 ALA A C 1
ATOM 671 O O . ALA A 1 82 ? -10.325 2.101 -15.923 1.00 9.87 82 ALA A O 1
ATOM 673 N N . VAL A 1 83 ? -12.446 2.030 -16.691 1.00 9.38 83 VAL A N 1
ATOM 674 C CA . VAL A 1 83 ? -13.043 2.611 -15.495 1.00 8.58 83 VAL A CA 1
ATOM 675 C C . VAL A 1 83 ? -14.365 1.900 -15.193 1.00 9.02 83 VAL A C 1
ATOM 676 O O . VAL A 1 83 ? -15.264 1.873 -16.024 1.00 13.81 83 VAL A O 1
ATOM 680 N N . ASP A 1 84 ? -14.468 1.332 -13.993 1.00 9.53 84 ASP A N 1
ATOM 681 C CA . ASP A 1 84 ? -15.637 0.572 -13.579 1.00 9.41 84 ASP A CA 1
ATOM 682 C C . ASP A 1 84 ? -16.017 1.026 -12.168 1.00 9.99 84 ASP A C 1
ATOM 683 O O . ASP A 1 84 ? -15.736 0.362 -11.178 1.00 10.78 84 ASP A O 1
ATOM 688 N N . GLU A 1 85 ? -16.641 2.197 -12.084 1.00 11.38 85 GLU A N 1
ATOM 689 C CA . GLU A 1 85 ? -16.998 2.780 -10.793 1.00 9.64 85 GLU A CA 1
ATOM 690 C C . GLU A 1 85 ? -18.049 1.926 -10.070 1.00 10.42 85 GLU A C 1
ATOM 691 O O . GLU A 1 85 ? -19.014 1.469 -10.684 1.00 12.87 85 GLU A O 1
ATOM 697 N N . PRO A 1 86 ? -17.875 1.713 -8.754 1.00 9.39 86 PRO A N 1
ATOM 698 C CA . PRO A 1 86 ? -16.772 2.162 -7.901 1.00 9.70 86 PRO A CA 1
ATOM 699 C C . PRO A 1 86 ? -15.792 1.034 -7.602 1.00 11.33 86 PRO A C 1
ATOM 700 O O . PRO A 1 86 ? -15.052 1.135 -6.623 1.00 9.85 86 PRO A O 1
ATOM 704 N N . HIS A 1 87 ? -15.769 -0.021 -8.410 1.00 11.60 87 HIS A N 1
ATOM 705 C CA A HIS A 1 87 ? -14.972 -1.190 -8.043 0.50 10.91 87 HIS A CA 1
ATOM 706 C CA B HIS A 1 87 ? -14.991 -1.211 -8.070 0.50 11.57 87 HIS A CA 1
ATOM 707 C C . HIS A 1 87 ? -13.562 -1.240 -8.609 1.00 10.31 87 HIS A C 1
ATOM 708 O O . HIS A 1 87 ? -12.693 -1.856 -8.011 1.00 11.94 87 HIS A O 1
ATOM 721 N N . SER A 1 88 ? -13.312 -0.596 -9.742 1.00 10.19 88 SER A N 1
ATOM 722 C CA . SER A 1 88 ? -11.978 -0.744 -10.329 1.00 10.54 88 SER A CA 1
ATOM 723 C C . SER A 1 88 ? -11.667 0.289 -11.395 1.00 8.50 88 SER A C 1
ATOM 724 O O . SER A 1 88 ? -12.580 0.808 -12.039 1.00 9.44 88 SER A O 1
ATOM 727 N N . PHE A 1 89 ? -10.381 0.612 -11.547 1.00 8.56 89 PHE A N 1
ATOM 728 C CA . PHE A 1 89 ? -9.896 1.296 -12.742 1.00 7.52 89 PHE A CA 1
ATOM 729 C C . PHE A 1 89 ? -8.521 0.770 -13.120 1.00 7.98 89 PHE A C 1
ATOM 730 O O . PHE A 1 89 ? -7.826 0.178 -12.290 1.00 8.63 89 PHE A O 1
ATOM 738 N N . SER A 1 90 ? -8.161 0.935 -14.386 1.00 7.71 90 SER A N 1
ATOM 739 C CA . SER A 1 90 ? -6.922 0.376 -14.910 1.00 6.60 90 SER A CA 1
ATOM 740 C C . SER A 1 90 ? -6.197 1.437 -15.702 1.00 5.09 90 SER A C 1
ATOM 741 O O . SER A 1 90 ? -6.837 2.293 -16.323 1.00 8.73 90 SER A O 1
ATOM 744 N N . PHE A 1 91 ? -4.868 1.378 -15.707 1.00 6.85 91 PHE A N 1
ATOM 745 C CA . PHE A 1 91 ? -4.092 2.424 -16.363 1.00 9.36 91 PHE A CA 1
ATOM 746 C C . PHE A 1 91 ? -2.660 2.009 -16.619 1.00 8.23 91 PHE A C 1
ATOM 747 O O . PHE A 1 91 ? -2.125 1.102 -15.959 1.00 9.58 91 PHE A O 1
ATOM 755 N N . LEU A 1 92 ? -2.048 2.677 -17.586 1.00 6.40 92 LEU A N 1
ATOM 756 C CA . LEU A 1 92 ? -0.613 2.553 -17.810 1.00 9.82 92 LEU A CA 1
ATOM 757 C C . LEU A 1 92 ? 0.072 3.727 -17.112 1.00 7.70 92 LEU A C 1
ATOM 758 O O . LEU A 1 92 ? -0.408 4.852 -17.159 1.00 9.74 92 LEU A O 1
ATOM 763 N N . ASP A 1 93 ? 1.182 3.465 -16.438 1.00 8.21 93 ASP A N 1
ATOM 764 C CA . ASP A 1 93 ? 1.875 4.531 -15.711 1.00 9.98 93 ASP A CA 1
ATOM 765 C C . ASP A 1 93 ? 3.307 4.716 -16.197 1.00 12.21 93 ASP A C 1
ATOM 766 O O . ASP A 1 93 ? 4.037 3.739 -16.377 1.00 9.27 93 ASP A O 1
ATOM 771 N N . GLY A 1 94 ? 3.701 5.974 -16.401 1.00 8.59 94 GLY A N 1
ATOM 772 C CA . GLY A 1 94 ? 5.049 6.289 -16.839 1.00 11.00 94 GLY A CA 1
ATOM 773 C C . GLY A 1 94 ? 5.691 7.416 -16.048 1.00 10.12 94 GLY A C 1
ATOM 774 O O . GLY A 1 94 ? 4.993 8.264 -15.500 1.00 12.95 94 GLY A O 1
ATOM 775 N N . PHE A 1 95 ? 7.018 7.416 -15.991 1.00 10.09 95 PHE A N 1
ATOM 776 C CA . PHE A 1 95 ? 7.779 8.486 -15.347 1.00 11.79 95 PHE A CA 1
ATOM 777 C C . PHE A 1 95 ? 8.094 9.572 -16.357 1.00 11.84 95 PHE A C 1
ATOM 778 O O . PHE A 1 95 ? 8.296 9.283 -17.540 1.00 10.89 95 PHE A O 1
ATOM 786 N N . ALA A 1 96 ? 8.162 10.819 -15.890 1.00 11.16 96 ALA A N 1
ATOM 787 C CA . ALA A 1 96 ? 8.349 11.951 -16.797 1.00 8.87 96 ALA A CA 1
ATOM 788 C C . ALA A 1 96 ? 9.104 13.128 -16.179 1.00 9.05 96 ALA A C 1
ATOM 789 O O . ALA A 1 96 ? 9.332 13.174 -14.967 1.00 13.13 96 ALA A O 1
ATOM 791 N N . ASP A 1 97 ? 9.481 14.080 -17.033 1.00 10.00 97 ASP A N 1
ATOM 792 C CA . ASP A 1 97 ? 10.104 15.309 -16.588 1.00 9.89 97 ASP A CA 1
ATOM 793 C C . ASP A 1 97 ? 9.030 16.334 -16.225 1.00 11.40 97 ASP A C 1
ATOM 794 O O . ASP A 1 97 ? 7.851 16.001 -16.176 1.00 10.96 97 ASP A O 1
ATOM 799 N N . GLU A 1 98 ? 9.439 17.563 -15.949 1.00 10.82 98 GLU A N 1
ATOM 800 C CA . GLU A 1 98 ? 8.496 18.576 -15.481 1.00 10.33 98 GLU A CA 1
ATOM 801 C C . GLU A 1 98 ? 7.412 18.868 -16.524 1.00 12.38 98 GLU A C 1
ATOM 802 O O . GLU A 1 98 ? 6.316 19.321 -16.185 1.00 13.71 98 GLU A O 1
ATOM 808 N N . ASP A 1 99 ? 7.728 18.620 -17.793 1.00 12.37 99 ASP A N 1
ATOM 809 C CA . ASP A 1 99 ? 6.799 18.894 -18.892 1.00 12.48 99 ASP A CA 1
ATOM 810 C C . ASP A 1 99 ? 5.917 17.705 -19.236 1.00 12.12 99 ASP A C 1
ATOM 811 O O . ASP A 1 99 ? 5.166 17.736 -20.218 1.00 14.66 99 ASP A O 1
ATOM 816 N N . PHE A 1 100 ? 6.041 16.659 -18.430 1.00 8.87 100 PHE A N 1
ATOM 817 C CA . PHE A 1 100 ? 5.375 15.363 -18.636 1.00 9.85 100 PHE A CA 1
ATOM 818 C C . PHE A 1 100 ? 5.830 14.601 -19.872 1.00 13.27 100 PHE A C 1
ATOM 819 O O . PHE A 1 100 ? 5.100 13.758 -20.393 1.00 15.72 100 PHE A O 1
ATOM 827 N N . ASN A 1 101 ? 7.055 14.872 -20.309 1.00 12.74 101 ASN A N 1
ATOM 828 C CA . ASN A 1 101 ? 7.678 14.051 -21.334 1.00 14.13 101 ASN A CA 1
ATOM 829 C C . ASN A 1 101 ? 8.478 12.924 -20.691 1.00 10.84 101 ASN A C 1
ATOM 830 O O . ASN A 1 101 ? 9.254 13.162 -19.771 1.00 11.08 101 ASN A O 1
ATOM 835 N N . PRO A 1 102 ? 8.299 11.688 -21.172 1.00 14.65 102 PRO A N 1
ATOM 836 C CA . PRO A 1 102 ? 9.118 10.579 -20.672 1.00 11.38 102 PRO A CA 1
ATOM 837 C C . PRO A 1 102 ? 10.592 10.965 -20.577 1.00 13.14 102 PRO A C 1
ATOM 838 O O . PRO A 1 102 ? 11.169 11.487 -21.533 1.00 17.39 102 PRO A O 1
ATOM 842 N N . ASN A 1 103 ? 11.197 10.718 -19.418 1.00 12.17 103 ASN A N 1
ATOM 843 C CA . ASN A 1 103 ? 12.577 11.118 -19.193 1.00 12.51 103 ASN A CA 1
ATOM 844 C C . ASN A 1 103 ? 13.460 10.011 -18.606 1.00 17.79 103 ASN A C 1
ATOM 845 O O . ASN A 1 103 ? 14.539 10.289 -18.066 1.00 16.60 103 ASN A O 1
ATOM 850 N N . THR A 1 104 ? 13.004 8.766 -18.722 1.00 16.20 104 THR A N 1
ATOM 851 C CA . THR A 1 104 ? 13.798 7.610 -18.299 1.00 16.72 104 THR A CA 1
ATOM 852 C C . THR A 1 104 ? 13.830 6.563 -19.409 1.00 19.72 104 THR A C 1
ATOM 853 O O . THR A 1 104 ? 13.153 6.705 -20.431 1.00 14.17 104 THR A O 1
ATOM 857 N N . ASP A 1 105 ? 14.607 5.504 -19.209 1.00 14.04 105 ASP A N 1
ATOM 858 C CA . ASP A 1 105 ? 14.645 4.430 -20.192 1.00 11.70 105 ASP A CA 1
ATOM 859 C C . ASP A 1 105 ? 13.695 3.293 -19.817 1.00 17.11 105 ASP A C 1
ATOM 860 O O . ASP A 1 105 ? 13.769 2.199 -20.377 1.00 20.10 105 ASP A O 1
ATOM 865 N N . LEU A 1 106 ? 12.791 3.564 -18.884 1.00 17.20 106 LEU A N 1
ATOM 866 C CA . LEU A 1 106 ? 11.862 2.548 -18.405 1.00 14.24 106 LEU A CA 1
ATOM 867 C C . LEU A 1 106 ? 10.579 2.532 -19.223 1.00 15.80 106 LEU A C 1
ATOM 868 O O . LEU A 1 106 ? 10.038 3.587 -19.544 1.00 21.24 106 LEU A O 1
ATOM 873 N N . PRO A 1 107 ? 10.074 1.331 -19.536 1.00 13.39 107 PRO A N 1
ATOM 874 C CA . PRO A 1 107 ? 8.745 1.237 -20.156 1.00 12.41 107 PRO A CA 1
ATOM 875 C C . PRO A 1 107 ? 7.664 1.508 -19.120 1.00 13.35 107 PRO A C 1
ATOM 876 O O . PRO A 1 107 ? 7.953 1.509 -17.917 1.00 12.80 107 PRO A O 1
ATOM 880 N N . VAL A 1 108 ? 6.430 1.727 -19.567 1.00 9.57 108 VAL A N 1
ATOM 881 C CA . VAL A 1 108 ? 5.336 1.908 -18.622 1.00 8.09 108 VAL A CA 1
ATOM 882 C C . VAL A 1 108 ? 5.053 0.606 -17.869 1.00 7.77 108 VAL A C 1
ATOM 883 O O . VAL A 1 108 ? 5.412 -0.481 -18.319 1.00 10.37 108 VAL A O 1
ATOM 887 N N . SER A 1 109 ? 4.408 0.734 -16.714 1.00 9.23 109 SER A N 1
ATOM 888 C CA . SER A 1 109 ? 3.839 -0.404 -16.013 1.00 9.23 109 SER A CA 1
ATOM 889 C C . SER A 1 109 ? 2.344 -0.398 -16.301 1.00 8.66 109 SER A C 1
ATOM 890 O O . SER A 1 109 ? 1.787 0.639 -16.682 1.00 10.00 109 SER A O 1
ATOM 893 N N . THR A 1 110 ? 1.710 -1.561 -16.180 1.00 8.51 110 THR A N 1
ATOM 894 C CA . THR A 1 110 ? 0.257 -1.661 -16.304 1.00 7.15 110 THR A CA 1
ATOM 895 C C . THR A 1 110 ? -0.316 -1.894 -14.909 1.00 11.97 110 THR A C 1
ATOM 896 O O . THR A 1 110 ? 0.257 -2.620 -14.113 1.00 14.15 110 THR A O 1
ATOM 900 N N . ASN A 1 111 ? -1.445 -1.271 -14.608 1.00 7.40 111 ASN A N 1
ATOM 901 C CA . ASN A 1 111 ? -1.920 -1.223 -13.238 1.00 7.27 111 ASN A CA 1
ATOM 902 C C . ASN A 1 111 ? -3.404 -1.446 -13.181 1.00 7.05 111 ASN A C 1
ATOM 903 O O . ASN A 1 111 ? -4.132 -0.951 -14.039 1.00 10.37 111 ASN A O 1
ATOM 908 N N . VAL A 1 112 ? -3.840 -2.216 -12.184 1.00 6.47 112 VAL A N 1
ATOM 909 C CA . VAL A 1 112 ? -5.255 -2.388 -11.897 1.00 7.39 112 VAL A CA 1
ATOM 910 C C . VAL A 1 112 ? -5.512 -2.143 -10.409 1.00 7.63 112 VAL A C 1
ATOM 911 O O . VAL A 1 112 ? -4.941 -2.823 -9.554 1.00 8.87 112 VAL A O 1
ATOM 915 N N . TYR A 1 113 ? -6.367 -1.170 -10.108 1.00 6.63 113 TYR A N 1
ATOM 916 C CA . TYR A 1 113 ? -6.796 -0.917 -8.735 1.00 5.12 113 TYR A CA 1
ATOM 917 C C . TYR A 1 113 ? -8.194 -1.472 -8.547 1.00 9.24 113 TYR A C 1
ATOM 918 O O . TYR A 1 113 ? -9.100 -1.169 -9.328 1.00 9.45 113 TYR A O 1
ATOM 927 N N . THR A 1 114 ? -8.372 -2.276 -7.506 1.00 8.81 114 THR A N 1
ATOM 928 C CA . THR A 1 114 ? -9.660 -2.888 -7.243 1.00 7.95 114 THR A CA 1
ATOM 929 C C . THR A 1 114 ? -10.097 -2.618 -5.806 1.00 9.96 114 THR A C 1
ATOM 930 O O . THR A 1 114 ? -9.314 -2.806 -4.867 1.00 9.64 114 THR A O 1
ATOM 934 N N . PHE A 1 115 ? -11.346 -2.174 -5.652 1.00 9.74 115 PHE A N 1
ATOM 935 C CA . PHE A 1 115 ? -11.920 -1.821 -4.353 1.00 9.09 115 PHE A CA 1
ATOM 936 C C . PHE A 1 115 ? -13.139 -2.703 -4.103 1.00 11.04 115 PHE A C 1
ATOM 937 O O . PHE A 1 115 ? -14.118 -2.673 -4.855 1.00 11.66 115 PHE A O 1
ATOM 945 N N . THR A 1 116 ? -13.079 -3.518 -3.057 1.00 9.59 116 THR A N 1
ATOM 946 C CA . THR A 1 116 ? -14.194 -4.406 -2.762 1.00 7.00 116 THR A CA 1
ATOM 947 C C . THR A 1 116 ? -14.619 -4.330 -1.315 1.00 9.68 116 THR A C 1
ATOM 948 O O . THR A 1 116 ? -13.831 -3.985 -0.433 1.00 9.88 116 THR A O 1
ATOM 952 N N . GLU A 1 117 ? -15.885 -4.648 -1.080 1.00 13.94 117 GLU A N 1
ATOM 953 C CA . GLU A 1 117 ? -16.450 -4.552 0.243 1.00 17.55 117 GLU A CA 1
ATOM 954 C C . GLU A 1 117 ? -15.800 -5.592 1.136 1.00 19.87 117 GLU A C 1
ATOM 955 O O . GLU A 1 117 ? -15.667 -6.761 0.764 1.00 23.24 117 GLU A O 1
ATOM 961 N N . HIS A 1 118 ? -15.369 -5.158 2.311 1.00 18.45 118 HIS A N 1
ATOM 962 C CA . HIS A 1 118 ? -14.699 -6.039 3.247 1.00 23.20 118 HIS A CA 1
ATOM 963 C C . HIS A 1 118 ? -15.062 -5.584 4.653 1.00 35.03 118 HIS A C 1
ATOM 964 O O . HIS A 1 118 ? -14.427 -4.686 5.206 1.00 31.02 118 HIS A O 1
ATOM 971 N N . ASP A 1 119 ? -16.113 -6.189 5.204 1.00 39.87 119 ASP A N 1
ATOM 972 C CA . ASP A 1 119 ? -16.611 -5.854 6.539 1.00 37.23 119 ASP A CA 1
ATOM 973 C C . ASP A 1 119 ? -17.323 -4.507 6.576 1.00 31.22 119 ASP A C 1
ATOM 974 O O . ASP A 1 119 ? -17.248 -3.799 7.576 1.00 28.29 119 ASP A O 1
ATOM 979 N N . GLY A 1 120 ? -18.015 -4.162 5.491 1.00 25.82 120 GLY A N 1
ATOM 980 C CA . GLY A 1 120 ? -18.664 -2.866 5.375 1.00 21.09 120 GLY A CA 1
ATOM 981 C C . GLY A 1 120 ? -17.658 -1.778 5.058 1.00 23.59 120 GLY A C 1
ATOM 982 O O . GLY A 1 120 ? -18.020 -0.634 4.739 1.00 20.90 120 GLY A O 1
ATOM 983 N N . GLY A 1 121 ? -16.382 -2.150 5.161 1.00 26.00 121 GLY A N 1
ATOM 984 C CA . GLY A 1 121 ? -15.272 -1.284 4.816 1.00 23.09 121 GLY A CA 1
ATOM 985 C C . GLY A 1 121 ? -14.765 -1.646 3.436 1.00 19.23 121 GLY A C 1
ATOM 986 O O . GLY A 1 121 ? -15.513 -2.214 2.632 1.00 17.24 121 GLY A O 1
ATOM 987 N N . THR A 1 122 ? -13.505 -1.327 3.153 1.00 9.66 122 THR A N 1
ATOM 988 C CA . THR A 1 122 ? -12.958 -1.552 1.822 1.00 12.08 122 THR A CA 1
ATOM 989 C C . THR A 1 122 ? -11.624 -2.266 1.865 1.00 9.88 122 THR A C 1
ATOM 990 O O . THR A 1 122 ? -10.717 -1.86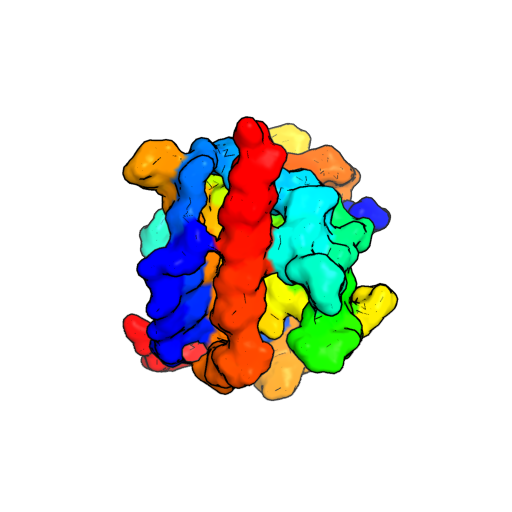5 2.602 1.00 10.39 122 THR A O 1
ATOM 994 N N . ARG A 1 123 ? -11.507 -3.326 1.076 1.00 8.05 123 ARG A N 1
ATOM 995 C CA . ARG A 1 123 ? -10.194 -3.852 0.767 1.00 7.84 123 ARG A CA 1
ATOM 996 C C . ARG A 1 123 ? -9.787 -3.300 -0.590 1.00 9.26 123 ARG A C 1
ATOM 997 O O . ARG A 1 123 ? -10.541 -3.415 -1.573 1.00 10.42 123 ARG A O 1
ATOM 1005 N N . ALA A 1 124 ? -8.613 -2.688 -0.637 1.00 8.82 124 ALA A N 1
ATOM 1006 C CA . ALA A 1 124 ? -8.073 -2.148 -1.878 1.00 9.82 124 ALA A CA 1
ATOM 1007 C C . ALA A 1 124 ? -6.881 -2.973 -2.301 1.00 11.22 124 ALA A C 1
ATOM 1008 O O . ALA A 1 124 ? -5.969 -3.186 -1.500 1.00 10.86 124 ALA A O 1
ATOM 1010 N N . THR A 1 125 ? -6.879 -3.408 -3.559 1.00 8.22 125 THR A N 1
ATOM 1011 C CA . THR A 1 125 ? -5.767 -4.170 -4.094 1.00 8.48 125 THR A CA 1
ATOM 1012 C C . THR A 1 125 ? -5.186 -3.406 -5.269 1.00 8.92 125 THR A C 1
ATOM 1013 O O . THR A 1 125 ? -5.899 -3.103 -6.229 1.00 8.40 125 THR A O 1
ATOM 1017 N N . TYR A 1 126 ? -3.907 -3.067 -5.167 1.00 8.11 126 TYR A N 1
ATOM 1018 C CA . TYR A 1 126 ? -3.220 -2.305 -6.195 1.00 6.02 126 TYR A CA 1
ATOM 1019 C C . TYR A 1 126 ? -2.173 -3.202 -6.851 1.00 6.47 126 TYR A C 1
ATOM 1020 O O . TYR A 1 126 ? -1.151 -3.523 -6.235 1.00 8.44 126 TYR A O 1
ATOM 1029 N N . VAL A 1 127 ? -2.436 -3.607 -8.088 1.00 7.20 127 VAL A N 1
ATOM 1030 C CA . VAL A 1 127 ? -1.568 -4.555 -8.785 1.00 7.23 127 VAL A CA 1
ATOM 1031 C C . VAL A 1 127 ? -0.852 -3.869 -9.939 1.00 7.78 127 VAL A C 1
ATOM 1032 O O . VAL A 1 127 ? -1.493 -3.410 -10.889 1.00 8.13 127 VAL A O 1
ATOM 1036 N N . GLY A 1 128 ? 0.472 -3.820 -9.852 1.00 5.14 128 GLY A N 1
ATOM 1037 C CA . GLY A 1 128 ? 1.312 -3.246 -10.896 1.00 7.20 128 GLY A CA 1
ATOM 1038 C C . GLY A 1 128 ? 2.088 -4.341 -11.595 1.00 7.65 128 GLY A C 1
ATOM 1039 O O . GLY A 1 128 ? 2.739 -5.154 -10.934 1.00 8.85 128 GLY A O 1
ATOM 1040 N N . THR A 1 129 ? 2.025 -4.354 -12.924 1.00 8.64 129 THR A N 1
ATOM 1041 C CA . THR A 1 129 ? 2.663 -5.382 -13.733 1.00 11.40 129 THR A CA 1
ATOM 1042 C C . THR A 1 129 ? 3.756 -4.723 -14.559 1.00 11.09 129 THR A C 1
ATOM 1043 O O . THR A 1 129 ? 3.510 -3.722 -15.242 1.00 9.68 129 THR A O 1
ATOM 1047 N N . TYR A 1 130 ? 4.959 -5.291 -14.502 1.00 9.37 130 TYR A N 1
ATOM 1048 C CA . TYR A 1 130 ? 6.142 -4.657 -15.087 1.00 7.66 130 TYR A CA 1
ATOM 1049 C C . TYR A 1 130 ? 6.701 -5.413 -16.293 1.00 12.38 130 TYR A C 1
ATOM 1050 O O . TYR A 1 130 ? 6.470 -6.614 -16.441 1.00 13.30 130 TYR A O 1
ATOM 1059 N N . ALA A 1 131 ? 7.436 -4.709 -17.154 1.00 11.08 131 ALA A N 1
ATOM 1060 C CA . ALA A 1 131 ? 7.894 -5.290 -18.420 1.00 13.94 131 ALA A CA 1
ATOM 1061 C C . ALA A 1 131 ? 8.991 -6.324 -18.235 1.00 11.91 131 ALA A C 1
ATOM 1062 O O . ALA A 1 131 ? 9.151 -7.225 -19.056 1.00 16.32 131 ALA A O 1
ATOM 1064 N N . SER A 1 132 ? 9.750 -6.178 -17.156 1.00 12.36 132 SER A N 1
ATOM 1065 C CA . SER A 1 132 ? 10.884 -7.051 -16.888 1.00 14.59 132 SER A CA 1
ATOM 1066 C C . SER A 1 132 ? 11.304 -7.002 -15.427 1.00 17.31 132 SER A C 1
ATOM 1067 O O . SER A 1 132 ? 10.961 -6.069 -14.689 1.00 14.33 132 SER A O 1
ATOM 1070 N N . ALA A 1 133 ? 12.065 -8.007 -15.016 1.00 17.31 133 ALA A N 1
ATOM 1071 C CA . ALA A 1 133 ? 12.576 -8.047 -13.655 1.00 15.83 133 ALA A CA 1
ATOM 1072 C C . ALA A 1 133 ? 13.458 -6.830 -13.391 1.00 15.08 133 ALA A C 1
ATOM 1073 O O . ALA A 1 133 ? 13.409 -6.240 -12.312 1.00 20.07 133 ALA A O 1
ATOM 1075 N N . GLU A 1 134 ? 14.259 -6.456 -14.385 1.00 17.02 134 GLU A N 1
ATOM 1076 C CA . GLU A 1 134 ? 15.144 -5.301 -14.256 1.00 22.87 134 GLU A CA 1
ATOM 1077 C C . GLU A 1 134 ? 14.366 -3.998 -14.046 1.00 22.09 134 GLU A C 1
ATOM 1078 O O . GLU A 1 134 ? 14.722 -3.183 -13.190 1.00 18.96 134 GLU A O 1
ATOM 1084 N N . ALA A 1 135 ? 13.312 -3.801 -14.832 1.00 17.41 135 ALA A N 1
ATOM 1085 C CA . ALA A 1 135 ? 12.481 -2.615 -14.683 1.00 13.51 135 ALA A CA 1
ATOM 1086 C C . ALA A 1 135 ? 11.863 -2.564 -13.286 1.00 15.74 135 ALA A C 1
ATOM 1087 O O . ALA A 1 135 ? 11.917 -1.542 -12.599 1.00 17.28 135 ALA A O 1
ATOM 1089 N N . LEU A 1 136 ? 11.270 -3.674 -12.864 1.00 11.06 136 LEU A N 1
ATOM 1090 C CA . LEU A 1 136 ? 10.628 -3.728 -11.559 1.00 12.11 136 LEU A CA 1
ATOM 1091 C C . LEU A 1 136 ? 11.645 -3.438 -10.454 1.00 13.87 136 LEU A C 1
ATOM 1092 O O . LEU A 1 136 ? 11.364 -2.687 -9.523 1.00 13.53 136 LEU A O 1
ATOM 1097 N N . GLN A 1 137 ? 12.830 -4.028 -10.558 1.00 14.41 137 GLN A N 1
ATOM 1098 C CA . GLN A 1 137 ? 13.849 -3.823 -9.540 1.00 16.28 137 GLN A CA 1
ATOM 1099 C C . GLN A 1 137 ? 14.218 -2.348 -9.445 1.00 18.25 137 GLN A C 1
ATOM 1100 O O . GLN A 1 137 ? 14.395 -1.820 -8.352 1.00 17.72 137 GLN A O 1
ATOM 1106 N N . GLN A 1 138 ? 14.322 -1.682 -10.588 1.00 16.71 138 GLN A N 1
ATOM 1107 C CA . GLN A 1 138 ? 14.724 -0.281 -10.590 1.00 21.77 138 GLN A CA 1
ATOM 1108 C C . GLN A 1 138 ? 13.659 0.598 -9.931 1.00 20.33 138 GLN A C 1
ATOM 1109 O O . GLN A 1 138 ? 13.982 1.549 -9.220 1.00 23.75 138 GLN A O 1
ATOM 1115 N N . VAL A 1 139 ? 12.392 0.270 -10.164 1.00 15.62 139 VAL A N 1
ATOM 1116 C CA . VAL A 1 139 ? 11.300 1.011 -9.558 1.00 15.19 139 VAL A CA 1
ATOM 1117 C C . VAL A 1 139 ? 11.222 0.734 -8.051 1.00 18.46 139 VAL A C 1
ATOM 1118 O O . VAL A 1 139 ? 10.952 1.644 -7.262 1.00 17.36 139 VAL A O 1
ATOM 1122 N N . LEU A 1 140 ? 11.482 -0.510 -7.646 1.00 14.09 140 LEU A N 1
ATOM 1123 C CA . LEU A 1 140 ? 11.552 -0.823 -6.215 1.00 13.63 140 LEU A CA 1
ATOM 1124 C C . LEU A 1 140 ? 12.650 0.002 -5.547 1.00 19.45 140 LEU A C 1
ATOM 1125 O O . LEU A 1 140 ? 12.491 0.485 -4.427 1.00 17.75 140 LEU A O 1
ATOM 1130 N N . ASP A 1 141 ? 13.761 0.185 -6.248 1.00 16.96 141 ASP A N 1
ATOM 1131 C CA . ASP A 1 141 ? 14.888 0.900 -5.672 1.00 22.27 141 ASP A CA 1
ATOM 1132 C C . ASP A 1 141 ? 14.626 2.399 -5.537 1.00 20.04 141 ASP A C 1
ATOM 1133 O O . ASP A 1 141 ? 15.266 3.078 -4.727 1.00 29.54 141 ASP A O 1
ATOM 1138 N N . MET A 1 142 ? 13.685 2.906 -6.325 1.00 17.60 142 MET A N 1
ATOM 1139 C CA . MET A 1 142 ? 13.292 4.313 -6.287 1.00 22.35 142 MET A CA 1
ATOM 1140 C C . MET A 1 142 ? 12.381 4.634 -5.108 1.00 19.56 142 MET A C 1
ATOM 1141 O O . MET A 1 142 ? 12.075 5.797 -4.846 1.00 23.08 142 MET A O 1
ATOM 1146 N N . GLY A 1 143 ? 11.922 3.596 -4.419 1.00 19.08 143 GLY A N 1
ATOM 1147 C CA . GLY A 1 143 ? 11.094 3.777 -3.241 1.00 15.74 143 GLY A CA 1
ATOM 1148 C C . GLY A 1 143 ? 9.599 3.687 -3.475 1.00 16.30 143 GLY A C 1
ATOM 1149 O O . GLY A 1 143 ? 8.827 4.234 -2.685 1.00 15.18 143 GLY A O 1
ATOM 1150 N N . VAL A 1 144 ? 9.183 3.008 -4.544 1.00 12.91 144 VAL A N 1
ATOM 1151 C CA . VAL A 1 144 ? 7.767 2.912 -4.883 1.00 13.52 144 VAL A CA 1
ATOM 1152 C C . VAL A 1 144 ? 6.898 2.459 -3.699 1.00 14.97 144 VAL A C 1
ATOM 1153 O O . VAL A 1 144 ? 5.806 2.990 -3.484 1.00 13.77 144 VAL A O 1
ATOM 1157 N N . ILE A 1 145 ? 7.381 1.489 -2.922 1.00 12.47 145 ILE A N 1
ATOM 1158 C CA . ILE A 1 145 ? 6.552 0.960 -1.837 1.00 8.80 145 ILE A CA 1
ATOM 1159 C C . ILE A 1 145 ? 6.351 1.992 -0.715 1.00 9.76 145 ILE A C 1
ATOM 1160 O O . ILE A 1 145 ? 5.258 2.092 -0.149 1.00 10.21 145 ILE A O 1
ATOM 1165 N N . GLU A 1 146 ? 7.402 2.741 -0.384 1.00 9.23 146 GLU A N 1
ATOM 1166 C CA . GLU A 1 146 ? 7.308 3.796 0.629 1.00 15.91 146 GLU A CA 1
ATOM 1167 C C . GLU A 1 146 ? 6.244 4.819 0.252 1.00 14.54 146 GLU A C 1
ATOM 1168 O O . GLU A 1 146 ? 5.438 5.230 1.083 1.00 10.96 146 GLU A O 1
ATOM 1174 N N . GLY A 1 147 ? 6.268 5.250 -1.005 1.00 11.51 147 GLY A N 1
ATOM 1175 C CA . GLY A 1 147 ? 5.312 6.228 -1.489 1.00 12.52 147 GLY A CA 1
ATOM 1176 C C . GLY A 1 147 ? 3.898 5.676 -1.442 1.00 9.10 147 GLY A C 1
ATOM 1177 O O . GLY A 1 147 ? 2.958 6.362 -1.034 1.00 9.62 147 GLY A O 1
ATOM 1178 N N . ALA A 1 148 ? 3.727 4.427 -1.864 1.00 10.28 148 ALA A N 1
ATOM 1179 C CA . ALA A 1 148 ? 2.389 3.832 -1.898 1.00 13.23 148 ALA A CA 1
ATOM 1180 C C . ALA A 1 148 ? 1.840 3.682 -0.481 1.00 11.62 148 ALA A C 1
ATOM 1181 O O . ALA A 1 148 ? 0.664 3.957 -0.216 1.00 8.50 148 ALA A O 1
ATOM 1183 N N . SER A 1 149 ? 2.705 3.264 0.434 1.00 8.64 149 SER A N 1
ATOM 1184 C CA . SER A 1 149 ? 2.332 3.143 1.845 1.00 9.49 149 SER A CA 1
ATOM 1185 C C . SER A 1 149 ? 1.952 4.481 2.462 1.00 8.05 149 SER A C 1
ATOM 1186 O O . SER A 1 149 ? 0.989 4.561 3.224 1.00 9.76 149 SER A O 1
ATOM 1189 N N . SER A 1 150 ? 2.718 5.530 2.172 1.00 9.66 150 SER A N 1
ATOM 1190 C CA . SER A 1 150 ? 2.359 6.859 2.648 1.00 9.40 150 SER A CA 1
ATOM 1191 C C . SER A 1 150 ? 0.959 7.269 2.199 1.00 6.26 150 SER A C 1
ATOM 1192 O O . SER A 1 150 ? 0.178 7.788 3.002 1.00 9.45 150 SER A O 1
ATOM 1195 N N . ALA A 1 151 ? 0.640 7.043 0.924 1.00 7.11 151 ALA A N 1
ATOM 1196 C CA . ALA A 1 151 ? -0.668 7.440 0.408 1.00 8.00 151 ALA A CA 1
ATOM 1197 C C . ALA A 1 151 ? -1.768 6.676 1.132 1.00 7.49 151 ALA A C 1
ATOM 1198 O O . ALA A 1 151 ? -2.792 7.245 1.500 1.00 8.39 151 ALA A O 1
ATOM 1200 N N . ILE A 1 152 ? -1.548 5.388 1.346 1.00 7.72 152 ILE A N 1
ATOM 1201 C CA . ILE A 1 152 ? -2.512 4.567 2.081 1.00 8.92 152 ILE A CA 1
ATOM 1202 C C . ILE A 1 152 ? -2.738 5.080 3.506 1.00 9.67 152 ILE A C 1
ATOM 1203 O O . ILE A 1 152 ? -3.888 5.190 3.963 1.00 6.72 152 ILE A O 1
ATOM 1208 N N . ASN A 1 153 ? -1.660 5.449 4.186 1.00 9.62 153 ASN A N 1
ATOM 1209 C CA . ASN A 1 153 ? -1.794 6.028 5.514 1.00 7.71 153 ASN A CA 1
ATOM 1210 C C . ASN A 1 153 ? -2.489 7.380 5.488 1.00 8.53 153 ASN A C 1
ATOM 1211 O O . ASN A 1 153 ? -3.247 7.693 6.398 1.00 8.86 153 ASN A O 1
ATOM 1216 N N . GLN A 1 154 ? -2.251 8.170 4.444 1.00 7.46 154 GLN A N 1
ATOM 1217 C CA . GLN A 1 154 ? -2.956 9.450 4.330 1.00 8.89 154 GLN A CA 1
ATOM 1218 C C . GLN A 1 154 ? -4.445 9.236 4.106 1.00 9.15 154 GLN A C 1
ATOM 1219 O O . GLN A 1 154 ? -5.267 9.981 4.639 1.00 9.80 154 GLN A O 1
ATOM 1225 N N . ILE A 1 155 ? -4.796 8.225 3.318 1.00 7.61 155 ILE A N 1
ATOM 1226 C CA . ILE A 1 155 ? -6.206 7.884 3.136 1.00 9.32 155 ILE A CA 1
ATOM 1227 C C . ILE A 1 155 ? -6.819 7.521 4.484 1.00 7.82 155 ILE A C 1
ATOM 1228 O O . ILE A 1 155 ? -7.879 8.037 4.821 1.00 8.50 155 ILE A O 1
ATOM 1233 N N . ASP A 1 156 ? -6.148 6.673 5.265 1.00 5.82 156 ASP A N 1
ATOM 1234 C CA . ASP A 1 156 ? -6.631 6.355 6.615 1.00 7.27 156 ASP A CA 1
ATOM 1235 C C . ASP A 1 156 ? -6.979 7.635 7.386 1.00 10.19 156 ASP A C 1
ATOM 1236 O O . ASP A 1 156 ? -8.034 7.727 8.020 1.00 10.64 156 ASP A O 1
ATOM 1241 N N . ALA A 1 157 ? -6.074 8.612 7.350 1.00 6.70 157 ALA A N 1
ATOM 1242 C CA . ALA A 1 157 ? -6.249 9.823 8.151 1.00 11.01 157 ALA A CA 1
ATOM 1243 C C . ALA A 1 157 ? -7.481 10.612 7.738 1.00 10.30 157 ALA A C 1
ATOM 1244 O O . ALA A 1 157 ? -8.128 11.236 8.580 1.00 11.72 157 ALA A O 1
ATOM 1246 N N . LEU A 1 158 ? -7.807 10.578 6.447 1.00 9.10 158 LEU A N 1
ATOM 1247 C CA . LEU A 1 158 ? -8.955 11.308 5.929 1.00 9.36 158 LEU A CA 1
ATOM 1248 C C . LEU A 1 158 ? -10.280 10.708 6.373 1.00 10.42 158 LEU A C 1
ATOM 1249 O O . LEU A 1 158 ? -11.301 11.388 6.352 1.00 11.68 158 LEU A O 1
ATOM 1254 N N . LEU A 1 159 ? -10.264 9.436 6.753 1.00 9.60 159 LEU A N 1
ATOM 1255 C CA . LEU A 1 159 ? -11.498 8.692 7.025 1.00 11.60 159 LEU A CA 1
ATOM 1256 C C . LEU A 1 159 ? -12.059 8.848 8.445 1.00 12.82 159 LEU A C 1
ATOM 1257 O O . LEU A 1 159 ? -13.105 8.268 8.778 1.00 12.19 159 LEU A O 1
ATOM 1262 N N . THR A 1 160 ? -11.363 9.597 9.296 1.00 8.51 160 THR A N 1
ATOM 1263 C CA . THR A 1 160 ? -11.844 9.834 10.650 1.00 10.81 160 THR A CA 1
ATOM 1264 C C . THR A 1 160 ? -11.757 11.317 10.993 1.00 9.34 160 THR A C 1
ATOM 1265 O O . THR A 1 160 ? -10.826 12.007 10.573 1.00 11.30 160 THR A O 1
ATOM 1269 N N . ALA A 1 161 ? -12.727 11.799 11.756 1.00 9.85 161 ALA A N 1
ATOM 1270 C CA . ALA A 1 161 ? -12.735 13.191 12.184 1.00 8.78 161 ALA A CA 1
ATOM 1271 C C . ALA A 1 161 ? -11.892 13.394 13.438 1.00 11.19 161 ALA A C 1
ATOM 1272 O O . ALA A 1 161 ? -11.710 14.522 13.892 1.00 11.30 161 ALA A O 1
ATOM 1274 N N . THR A 1 162 ? -11.380 12.302 14.002 1.00 15.46 162 THR A N 1
ATOM 1275 C CA . THR A 1 162 ? -10.513 12.400 15.167 1.00 15.92 162 THR A CA 1
ATOM 1276 C C . THR A 1 162 ? -9.057 12.413 14.736 1.00 18.89 162 THR A C 1
ATOM 1277 O O . THR A 1 162 ? -8.637 11.579 13.936 1.00 14.91 162 THR A O 1
ATOM 1281 N N . HIS A 1 163 ? -8.288 13.362 15.265 1.00 15.65 163 HIS A N 1
ATOM 1282 C CA . HIS A 1 163 ? -6.876 13.472 14.905 1.00 25.51 163 HIS A CA 1
ATOM 1283 C C . HIS A 1 163 ? -5.975 13.198 16.106 1.00 31.66 163 HIS A C 1
ATOM 1284 O O . HIS A 1 163 ? -6.447 13.110 17.238 1.00 30.01 163 HIS A O 1
ATOM 1291 N N . HIS A 1 164 ? -4.680 13.046 15.853 1.00 39.72 164 HIS A N 1
ATOM 1292 C CA . HIS A 1 164 ? -3.734 12.721 16.913 1.00 51.29 164 HIS A CA 1
ATOM 1293 C C . HIS A 1 164 ? -3.301 13.962 17.692 1.00 56.45 164 HIS A C 1
ATOM 1294 O O . HIS A 1 164 ? -2.172 14.434 17.563 1.00 60.73 164 HIS A O 1
ATOM 1301 N N . PRO B 1 2 ? 22.221 -3.561 24.913 1.00 10.67 2 PRO B N 1
ATOM 1302 C CA . PRO B 1 2 ? 20.995 -3.937 25.632 1.00 13.11 2 PRO B CA 1
ATOM 1303 C C . PRO B 1 2 ? 19.879 -2.941 25.382 1.00 10.31 2 PRO B C 1
ATOM 1304 O O . PRO B 1 2 ? 20.122 -1.876 24.812 1.00 10.54 2 PRO B O 1
ATOM 1308 N N . VAL B 1 3 ? 18.673 -3.277 25.829 1.00 11.25 3 VAL B N 1
ATOM 1309 C CA . VAL B 1 3 ? 17.570 -2.326 25.788 1.00 11.63 3 VAL B CA 1
ATOM 1310 C C . VAL B 1 3 ? 17.824 -1.185 26.768 1.00 14.00 3 VAL B C 1
ATOM 1311 O O . VAL B 1 3 ? 18.080 -1.424 27.942 1.00 14.21 3 VAL B O 1
ATOM 1315 N N . THR B 1 4 ? 17.744 0.051 26.282 1.00 12.87 4 THR B N 1
ATOM 1316 C CA . THR B 1 4 ? 18.013 1.205 27.129 1.00 11.80 4 THR B CA 1
ATOM 1317 C C . THR B 1 4 ? 16.802 2.083 27.387 1.00 17.54 4 THR B C 1
ATOM 1318 O O . THR B 1 4 ? 16.833 2.931 28.276 1.00 15.41 4 THR B O 1
ATOM 1322 N N . ASP B 1 5 ? 15.750 1.905 26.597 1.00 13.55 5 ASP B N 1
ATOM 1323 C CA . ASP B 1 5 ? 14.496 2.567 26.907 1.00 18.77 5 ASP B CA 1
ATOM 1324 C C . ASP B 1 5 ? 13.354 1.827 26.238 1.00 18.30 5 ASP B C 1
ATOM 1325 O O . ASP B 1 5 ? 13.544 1.169 25.205 1.00 17.73 5 ASP B O 1
ATOM 1330 N N . VAL B 1 6 ? 12.181 1.916 26.855 1.00 14.88 6 VAL B N 1
ATOM 1331 C CA . VAL B 1 6 ? 10.972 1.295 26.330 1.00 13.25 6 VAL B CA 1
ATOM 1332 C C . VAL B 1 6 ? 9.821 2.272 26.502 1.00 14.13 6 VAL B C 1
ATOM 1333 O O . VAL B 1 6 ? 9.578 2.761 27.601 1.00 19.60 6 VAL B O 1
ATOM 1337 N N . LYS B 1 7 ? 9.120 2.575 25.419 1.00 13.95 7 LYS B N 1
ATOM 1338 C CA . LYS B 1 7 ? 7.966 3.452 25.540 1.00 21.98 7 LYS B CA 1
ATOM 1339 C C . LYS B 1 7 ? 6.886 3.010 24.575 1.00 20.67 7 LYS B C 1
ATOM 1340 O O . LYS B 1 7 ? 7.168 2.365 23.573 1.00 17.87 7 LYS B O 1
ATOM 1346 N N . HIS B 1 8 ? 5.641 3.342 24.889 1.00 22.53 8 HIS B N 1
ATOM 1347 C CA . HIS B 1 8 ? 4.560 3.089 23.945 1.00 20.01 8 HIS B CA 1
ATOM 1348 C C . HIS B 1 8 ? 3.607 4.265 23.956 1.00 22.37 8 HIS B C 1
ATOM 1349 O O . HIS B 1 8 ? 3.543 5.008 24.939 1.00 27.25 8 HIS B O 1
ATOM 1356 N N . ASP B 1 9 ? 2.872 4.429 22.860 1.00 24.67 9 ASP B N 1
ATOM 1357 C CA . ASP B 1 9 ? 1.947 5.545 22.706 1.00 25.21 9 ASP B CA 1
ATOM 1358 C C . ASP B 1 9 ? 0.595 5.006 22.260 1.00 28.55 9 ASP B C 1
ATOM 1359 O O . ASP B 1 9 ? 0.465 4.512 21.143 1.00 23.70 9 ASP B O 1
ATOM 1364 N N . LEU B 1 10 ? -0.401 5.076 23.137 1.00 26.94 10 LEU B N 1
ATOM 1365 C CA . LEU B 1 10 ? -1.729 4.550 22.827 1.00 34.58 10 LEU B CA 1
ATOM 1366 C C . LEU B 1 10 ? -2.513 5.477 21.908 1.00 34.31 10 LEU B C 1
ATOM 1367 O O . LEU B 1 10 ? -3.645 5.173 21.533 1.00 36.13 10 LEU B O 1
ATOM 1372 N N . ASP B 1 11 ? -1.909 6.608 21.555 1.00 34.05 11 ASP B N 1
ATOM 1373 C CA . ASP B 1 11 ? -2.561 7.584 20.689 1.00 35.75 11 ASP B CA 1
ATOM 1374 C C . ASP B 1 11 ? -2.116 7.393 19.246 1.00 33.58 11 ASP B C 1
ATOM 1375 O O . ASP B 1 11 ? -2.940 7.370 18.330 1.00 35.09 11 ASP B O 1
ATOM 1380 N N . THR B 1 12 ? -0.810 7.250 19.047 1.00 33.66 12 THR B N 1
ATOM 1381 C CA . THR B 1 12 ? -0.264 6.997 17.723 1.00 31.78 12 THR B CA 1
ATOM 1382 C C . THR B 1 12 ? -0.155 5.497 17.459 1.00 27.58 12 THR B C 1
ATOM 1383 O O . THR B 1 12 ? 0.226 5.077 16.366 1.00 26.60 12 THR B O 1
ATOM 1387 N N . LEU B 1 13 ? -0.485 4.700 18.472 1.00 19.81 13 LEU B N 1
ATOM 1388 C CA . LEU B 1 13 ? -0.485 3.242 18.365 1.00 18.05 13 LEU B CA 1
ATOM 1389 C C . LEU B 1 13 ? 0.898 2.662 18.062 1.00 18.33 13 LEU B C 1
ATOM 1390 O O . LEU B 1 13 ? 1.033 1.770 17.224 1.00 19.82 13 LEU B O 1
ATOM 1395 N N . THR B 1 14 ? 1.917 3.158 18.756 1.00 18.86 14 THR B N 1
ATOM 1396 C CA . THR B 1 14 ? 3.274 2.684 18.527 1.00 14.26 14 THR B CA 1
ATOM 1397 C C . THR B 1 14 ? 3.892 2.093 19.784 1.00 13.75 14 THR B C 1
ATOM 1398 O O . THR B 1 14 ? 3.509 2.433 20.914 1.00 17.63 14 THR B O 1
ATOM 1402 N N . LEU B 1 15 ? 4.841 1.197 19.557 1.00 12.79 15 LEU B N 1
ATOM 1403 C CA . LEU B 1 15 ? 5.740 0.682 20.574 1.00 17.07 15 LEU B CA 1
ATOM 1404 C C . LEU B 1 15 ? 7.164 0.984 20.122 1.00 11.61 15 LEU B C 1
ATOM 1405 O O . LEU B 1 15 ? 7.573 0.592 19.024 1.00 16.91 15 LEU B O 1
ATOM 1410 N N . THR B 1 16 ? 7.920 1.674 20.972 1.00 14.29 16 THR B N 1
ATOM 1411 C CA . THR B 1 16 ? 9.272 2.091 20.631 1.00 15.28 16 THR B CA 1
ATOM 1412 C C . THR B 1 16 ? 10.270 1.477 21.602 1.00 10.89 16 THR B C 1
ATOM 1413 O O . THR B 1 16 ? 10.258 1.781 22.799 1.00 15.73 16 THR B O 1
ATOM 1417 N N . ILE B 1 17 ? 11.107 0.583 21.093 1.00 10.59 17 ILE B N 1
ATOM 1418 C CA . ILE B 1 17 ? 12.165 0.005 21.902 1.00 12.37 17 ILE B CA 1
ATOM 1419 C C . ILE B 1 17 ? 13.506 0.571 21.451 1.00 9.94 17 ILE B C 1
ATOM 1420 O O . ILE B 1 17 ? 13.812 0.585 20.267 1.00 11.29 17 ILE B O 1
ATOM 1425 N N . THR B 1 18 ? 14.288 1.063 22.407 1.00 10.23 18 THR B N 1
ATOM 1426 C CA . THR B 1 18 ? 15.568 1.692 22.100 1.00 12.57 18 THR B CA 1
ATOM 1427 C C . THR B 1 18 ? 16.674 0.827 22.677 1.00 9.84 18 THR B C 1
ATOM 1428 O O . THR B 1 18 ? 16.562 0.355 23.808 1.00 12.33 18 THR B O 1
ATOM 1432 N N . ALA B 1 19 ? 17.728 0.612 21.896 1.00 11.77 19 ALA B N 1
ATOM 1433 C CA . ALA B 1 19 ? 18.849 -0.199 22.355 1.00 9.83 19 ALA B CA 1
ATOM 1434 C C . ALA B 1 19 ? 20.163 0.523 22.090 1.00 10.20 19 ALA B C 1
ATOM 1435 O O . ALA B 1 19 ? 20.230 1.375 21.215 1.00 10.84 19 ALA B O 1
ATOM 1437 N N . GLU B 1 20 ? 21.187 0.202 22.874 1.00 10.85 20 GLU B N 1
ATOM 1438 C CA A GLU B 1 20 ? 22.541 0.677 22.625 0.50 10.33 20 GLU B CA 1
ATOM 1439 C CA B GLU B 1 20 ? 22.537 0.674 22.574 0.50 9.91 20 GLU B CA 1
ATOM 1440 C C . GLU B 1 20 ? 23.427 -0.541 22.434 1.00 12.67 20 GLU B C 1
ATOM 1441 O O . GLU B 1 20 ? 23.366 -1.474 23.242 1.00 15.31 20 GLU B O 1
ATOM 1452 N N . PHE B 1 21 ? 24.230 -0.545 21.373 1.00 9.64 21 PHE B N 1
ATOM 1453 C CA . PHE B 1 21 ? 25.130 -1.670 21.118 1.00 9.95 21 PHE B CA 1
ATOM 1454 C C . PHE B 1 21 ? 26.573 -1.208 21.068 1.00 14.04 21 PHE B C 1
ATOM 1455 O O . PHE B 1 21 ? 26.877 -0.173 20.476 1.00 15.49 21 PHE B O 1
ATOM 1463 N N . ALA B 1 22 ? 27.464 -1.998 21.654 1.00 13.48 22 ALA B N 1
ATOM 1464 C CA . ALA B 1 22 ? 28.887 -1.663 21.647 1.00 13.00 22 ALA B CA 1
ATOM 1465 C C . ALA B 1 22 ? 29.538 -2.195 20.367 1.00 14.91 22 ALA B C 1
ATOM 1466 O O . ALA B 1 22 ? 30.377 -3.100 20.399 1.00 15.83 22 ALA B O 1
ATOM 1468 N N . ALA B 1 23 ? 29.134 -1.609 19.246 1.00 12.59 23 ALA B N 1
ATOM 1469 C CA . ALA B 1 23 ? 29.598 -2.022 17.921 1.00 15.75 23 ALA B CA 1
ATOM 1470 C C . ALA B 1 23 ? 29.244 -0.923 16.931 1.00 11.59 23 ALA B C 1
ATOM 1471 O O . ALA B 1 23 ? 28.348 -0.120 17.196 1.00 11.74 23 ALA B O 1
ATOM 1473 N N . PRO B 1 24 ? 29.937 -0.874 15.781 1.00 12.48 24 PRO B N 1
ATOM 1474 C CA . PRO B 1 24 ? 29.625 0.168 14.798 1.00 12.45 24 PRO B CA 1
ATOM 1475 C C . PRO B 1 24 ? 28.318 -0.138 14.069 1.00 11.75 24 PRO B C 1
ATOM 1476 O O . PRO B 1 24 ? 27.860 -1.287 14.075 1.00 11.46 24 PRO B O 1
ATOM 1480 N N . VAL B 1 25 ? 27.726 0.885 13.457 1.00 11.60 25 VAL B N 1
ATOM 1481 C CA . VAL B 1 25 ? 26.451 0.735 12.753 1.00 7.77 25 VAL B CA 1
ATOM 1482 C C . VAL B 1 25 ? 26.505 -0.383 11.706 1.00 10.90 25 VAL B C 1
ATOM 1483 O O . VAL B 1 25 ? 25.573 -1.177 11.577 1.00 9.43 25 VAL B O 1
ATOM 1487 N N . THR B 1 26 ? 27.598 -0.479 10.964 1.00 11.28 26 THR B N 1
ATOM 1488 C CA . THR B 1 26 ? 27.652 -1.506 9.932 1.00 11.85 26 THR B CA 1
ATOM 1489 C C . THR B 1 26 ? 27.652 -2.923 10.517 1.00 8.40 26 THR B C 1
ATOM 1490 O O . THR B 1 26 ? 27.184 -3.874 9.875 1.00 13.48 26 THR B O 1
ATOM 1494 N N . ARG B 1 27 ? 28.165 -3.075 11.732 1.00 11.43 27 ARG B N 1
ATOM 1495 C CA . ARG B 1 27 ? 28.175 -4.392 12.376 1.00 8.66 27 ARG B CA 1
ATOM 1496 C C . ARG B 1 27 ? 26.762 -4.782 12.782 1.00 9.88 27 ARG B C 1
ATOM 1497 O O . ARG B 1 27 ? 26.362 -5.944 12.646 1.00 10.67 27 ARG B O 1
ATOM 1505 N N . ILE B 1 28 ? 25.998 -3.809 13.265 1.00 10.20 28 ILE B N 1
ATOM 1506 C CA . ILE B 1 28 ? 24.607 -4.079 13.625 1.00 8.98 28 ILE B CA 1
ATOM 1507 C C . ILE B 1 28 ? 23.780 -4.380 12.369 1.00 9.77 28 ILE B C 1
ATOM 1508 O O . ILE B 1 28 ? 22.935 -5.289 12.373 1.00 8.49 28 ILE B O 1
ATOM 1513 N N . TRP B 1 29 ? 24.032 -3.646 11.287 1.00 9.35 29 TRP B N 1
ATOM 1514 C CA . TRP B 1 29 ? 23.320 -3.920 10.047 1.00 9.89 29 TRP B CA 1
ATOM 1515 C C . TRP B 1 29 ? 23.515 -5.377 9.655 1.00 10.39 29 TRP B C 1
ATOM 1516 O O . TRP B 1 29 ? 22.566 -6.052 9.251 1.00 8.31 29 TRP B O 1
ATOM 1527 N N . GLN B 1 30 ? 24.745 -5.859 9.791 1.00 8.72 30 GLN B N 1
ATOM 1528 C CA . GLN B 1 30 ? 25.042 -7.238 9.419 1.00 12.63 30 GLN B CA 1
ATOM 1529 C C . GLN B 1 30 ? 24.249 -8.293 10.207 1.00 9.20 30 GLN B C 1
ATOM 1530 O O . GLN B 1 30 ? 24.052 -9.409 9.723 1.00 13.47 30 GLN B O 1
ATOM 1536 N N . ILE B 1 31 ? 23.819 -7.955 11.421 1.00 6.64 31 ILE B N 1
ATOM 1537 C CA . ILE B 1 31 ? 22.989 -8.867 12.210 1.00 8.78 31 ILE B CA 1
ATOM 1538 C C . ILE B 1 31 ? 21.699 -9.189 11.446 1.00 10.49 31 ILE B C 1
ATOM 1539 O O . ILE B 1 31 ? 21.245 -10.337 11.423 1.00 13.78 31 ILE B O 1
ATOM 1544 N N . TYR B 1 32 ? 21.116 -8.168 10.820 1.00 9.48 32 TYR B N 1
ATOM 1545 C CA . TYR B 1 32 ? 19.847 -8.304 10.107 1.00 9.16 32 TYR B CA 1
ATOM 1546 C C . TYR B 1 32 ? 20.040 -8.740 8.660 1.00 9.86 32 TYR B C 1
ATOM 1547 O O . TYR B 1 32 ? 19.168 -9.378 8.077 1.00 11.61 32 TYR B O 1
ATOM 1556 N N . ALA B 1 33 ? 21.207 -8.430 8.101 1.00 7.78 33 ALA B N 1
ATOM 1557 C CA . ALA B 1 33 ? 21.503 -8.765 6.716 1.00 6.22 33 ALA B CA 1
ATOM 1558 C C . ALA B 1 33 ? 22.029 -10.188 6.507 1.00 9.74 33 ALA B C 1
ATOM 1559 O O . ALA B 1 33 ? 22.032 -10.678 5.379 1.00 10.05 33 ALA B O 1
ATOM 1561 N N . ASP B 1 34 ? 22.499 -10.834 7.572 1.00 8.04 34 ASP B N 1
ATOM 1562 C CA . ASP B 1 34 ? 23.031 -12.197 7.465 1.00 10.34 34 ASP B CA 1
ATOM 1563 C C . ASP B 1 34 ? 22.021 -13.106 8.139 1.00 9.01 34 ASP B C 1
ATOM 1564 O O . ASP B 1 34 ? 21.854 -13.040 9.353 1.00 10.21 34 ASP B O 1
ATOM 1569 N N . PRO B 1 35 ? 21.339 -13.961 7.364 1.00 9.62 35 PRO B N 1
ATOM 1570 C CA . PRO B 1 35 ? 20.272 -14.771 7.957 1.00 12.44 35 PRO B CA 1
ATOM 1571 C C . PRO B 1 35 ? 20.753 -15.666 9.093 1.00 10.53 35 PRO B C 1
ATOM 1572 O O . PRO B 1 35 ? 19.963 -15.975 9.973 1.00 9.75 35 PRO B O 1
ATOM 1576 N N . ARG B 1 36 ? 22.019 -16.085 9.076 1.00 9.75 36 ARG B N 1
ATOM 1577 C CA . ARG B 1 36 ? 22.543 -16.903 10.151 1.00 8.13 36 ARG B CA 1
ATOM 1578 C C . ARG B 1 36 ? 22.692 -16.121 11.450 1.00 9.01 36 ARG B C 1
ATOM 1579 O O . ARG B 1 36 ? 22.589 -16.702 12.523 1.00 10.36 36 ARG B O 1
ATOM 1587 N N . GLN B 1 37 ? 22.969 -14.820 11.361 1.00 7.35 37 GLN B N 1
ATOM 1588 C CA . GLN B 1 37 ? 23.075 -14.010 12.573 1.00 9.10 37 GLN B CA 1
ATOM 1589 C C . GLN B 1 37 ? 21.687 -13.696 13.093 1.00 10.14 37 GLN B C 1
ATOM 1590 O O . GLN B 1 37 ? 21.423 -13.806 14.293 1.00 10.81 37 GLN B O 1
ATOM 1596 N N . LEU B 1 38 ? 20.803 -13.324 12.177 1.00 9.68 38 LEU B N 1
ATOM 1597 C CA . LEU B 1 38 ? 19.424 -12.983 12.515 1.00 9.72 38 LEU B CA 1
ATOM 1598 C C . LEU B 1 38 ? 18.768 -14.174 13.207 1.00 9.20 38 LEU B C 1
ATOM 1599 O O . LEU B 1 38 ? 18.125 -14.038 14.253 1.00 8.28 38 LEU B O 1
ATOM 1604 N N . GLU B 1 39 ? 18.933 -15.365 12.642 1.00 9.03 39 GLU B N 1
ATOM 1605 C CA . GLU B 1 39 ? 18.283 -16.513 13.259 1.00 13.99 39 GLU B CA 1
ATOM 1606 C C . GLU B 1 39 ? 18.859 -16.831 14.645 1.00 10.13 39 GLU B C 1
ATOM 1607 O O . GLU B 1 39 ? 18.138 -17.298 15.520 1.00 13.60 39 GLU B O 1
ATOM 1613 N N . LYS B 1 40 ? 20.146 -16.560 14.859 1.00 10.05 40 LYS B N 1
ATOM 1614 C CA . LYS B 1 40 ? 20.754 -16.840 16.150 1.00 13.07 40 LYS B CA 1
ATOM 1615 C C . LYS B 1 40 ? 20.271 -15.899 17.253 1.00 12.83 40 LYS B C 1
ATOM 1616 O O . LYS B 1 40 ? 20.138 -16.296 18.408 1.00 15.65 40 LYS B O 1
ATOM 1622 N N . VAL B 1 41 ? 20.032 -14.642 16.908 1.00 13.84 41 VAL B N 1
ATOM 1623 C CA . VAL B 1 41 ? 19.635 -13.681 17.927 1.00 14.51 41 VAL B CA 1
ATOM 1624 C C . VAL B 1 41 ? 18.131 -13.685 18.193 1.00 15.60 41 VAL B C 1
ATOM 1625 O O . VAL B 1 41 ? 17.686 -13.250 19.24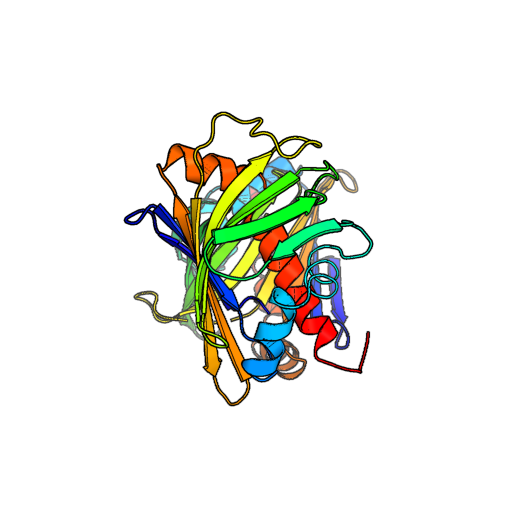8 1.00 17.40 41 VAL B O 1
ATOM 1629 N N . TRP B 1 42 ? 17.352 -14.208 17.251 1.00 15.69 42 TRP B N 1
ATOM 1630 C CA . TRP B 1 42 ? 15.902 -14.197 17.373 1.00 21.99 42 TRP B CA 1
ATOM 1631 C C . TRP B 1 42 ? 15.428 -15.153 18.436 1.00 31.82 42 TRP B C 1
ATOM 1632 O O . TRP B 1 42 ? 14.405 -14.923 19.082 1.00 45.12 42 TRP B O 1
ATOM 1643 N N . GLY B 1 43 ? 16.170 -16.236 18.607 1.00 22.00 43 GLY B N 1
ATOM 1644 C CA . GLY B 1 43 ? 15.848 -17.202 19.631 1.00 30.74 43 GLY B CA 1
ATOM 1645 C C . GLY B 1 43 ? 17.054 -17.525 20.477 1.00 31.03 43 GLY B C 1
ATOM 1646 O O . GLY B 1 43 ? 18.124 -17.838 19.953 1.00 34.76 43 GLY B O 1
ATOM 1647 N N . PRO B 1 44 ? 16.892 -17.448 21.803 1.00 37.02 44 PRO B N 1
ATOM 1648 C CA . PRO B 1 44 ? 17.937 -17.948 22.697 1.00 36.07 44 PRO B CA 1
ATOM 1649 C C . PRO B 1 44 ? 18.075 -19.452 22.485 1.00 33.80 44 PRO B C 1
ATOM 1650 O O . PRO B 1 44 ? 17.150 -20.076 21.965 1.00 28.28 44 PRO B O 1
ATOM 1654 N N . PRO B 1 45 ? 19.221 -20.028 22.866 1.00 31.77 45 PRO B N 1
ATOM 1655 C CA . PRO B 1 45 ? 19.463 -21.461 22.670 1.00 28.75 45 PRO B CA 1
ATOM 1656 C C . PRO B 1 45 ? 18.294 -22.330 23.135 1.00 28.00 45 PRO B C 1
ATOM 1657 O O . PRO B 1 45 ? 18.103 -23.418 22.596 1.00 34.03 45 PRO B O 1
ATOM 1661 N N . SER B 1 46 ? 17.523 -21.854 24.110 1.00 24.85 46 SER B N 1
ATOM 1662 C CA . SER B 1 46 ? 16.403 -22.630 24.652 1.00 32.93 46 SER B CA 1
ATOM 1663 C C . SER B 1 46 ? 15.112 -22.469 23.841 1.00 32.94 46 SER B C 1
ATOM 1664 O O . SER B 1 46 ? 14.228 -23.333 23.879 1.00 34.11 46 SER B O 1
ATOM 1667 N N . HIS B 1 47 ? 15.008 -21.357 23.117 1.00 26.03 47 HIS B N 1
ATOM 1668 C CA . HIS B 1 47 ? 13.838 -21.065 22.296 1.00 28.64 47 HIS B CA 1
ATOM 1669 C C . HIS B 1 47 ? 14.297 -20.701 20.891 1.00 20.97 47 HIS B C 1
ATOM 1670 O O . HIS B 1 47 ? 14.227 -19.542 20.486 1.00 21.28 47 HIS B O 1
ATOM 1677 N N . PRO B 1 48 ? 14.786 -21.695 20.144 1.00 20.62 48 PRO B N 1
ATOM 1678 C CA . PRO B 1 48 ? 15.519 -21.394 18.912 1.00 17.35 48 PRO B CA 1
ATOM 1679 C C . PRO B 1 48 ? 14.627 -20.926 17.770 1.00 16.58 48 PRO B C 1
ATOM 1680 O O . PRO B 1 48 ? 13.461 -21.308 17.667 1.00 18.75 48 PRO B O 1
ATOM 1684 N N . ALA B 1 49 ? 15.183 -20.063 16.931 1.00 14.81 49 ALA B N 1
ATOM 1685 C CA . ALA B 1 49 ? 14.485 -19.588 15.758 1.00 12.33 49 ALA B CA 1
ATOM 1686 C C . ALA B 1 49 ? 15.199 -20.124 14.535 1.00 13.53 49 ALA B C 1
ATOM 1687 O O . ALA B 1 49 ? 16.367 -20.522 14.596 1.00 17.02 49 ALA B O 1
ATOM 1689 N N . THR B 1 50 ? 14.488 -20.109 13.420 1.00 10.25 50 THR B N 1
ATOM 1690 C CA . THR B 1 50 ? 15.029 -20.547 12.154 1.00 12.03 50 THR B CA 1
ATOM 1691 C C . THR B 1 50 ? 14.649 -19.515 11.110 1.00 15.99 50 THR B C 1
ATOM 1692 O O . THR B 1 50 ? 13.471 -19.160 10.988 1.00 15.63 50 THR B O 1
ATOM 1696 N N . VAL B 1 51 ? 15.633 -19.015 10.369 1.00 9.55 51 VAL B N 1
ATOM 1697 C CA . VAL B 1 51 ? 15.337 -18.197 9.195 1.00 10.76 51 VAL B CA 1
ATOM 1698 C C . VAL B 1 51 ? 15.207 -19.090 7.970 1.00 12.19 51 VAL B C 1
ATOM 1699 O O . VAL B 1 51 ? 16.128 -19.836 7.627 1.00 14.51 51 VAL B O 1
ATOM 1703 N N . VAL B 1 52 ? 14.043 -19.008 7.330 1.00 11.77 52 VAL B N 1
ATOM 1704 C CA . VAL B 1 52 ? 13.685 -19.870 6.210 1.00 13.95 52 VAL B CA 1
ATOM 1705 C C . VAL B 1 52 ? 14.054 -19.217 4.874 1.00 20.52 52 VAL B C 1
ATOM 1706 O O . VAL B 1 52 ? 14.840 -19.774 4.105 1.00 27.07 52 VAL B O 1
ATOM 1710 N N . ASP B 1 53 ? 13.479 -18.047 4.602 1.00 12.22 53 ASP B N 1
ATOM 1711 C CA . ASP B 1 53 ? 13.851 -17.239 3.441 1.00 15.94 53 ASP B CA 1
ATOM 1712 C C . ASP B 1 53 ? 14.295 -15.874 3.940 1.00 13.35 53 ASP B C 1
ATOM 1713 O O . ASP B 1 53 ? 13.810 -15.406 4.963 1.00 10.34 53 ASP B O 1
ATOM 1718 N N . HIS B 1 54 ? 15.196 -15.223 3.206 1.00 12.01 54 HIS B N 1
ATOM 1719 C CA . HIS B 1 54 ? 15.741 -13.938 3.628 1.00 10.82 54 HIS B CA 1
ATOM 1720 C C . HIS B 1 54 ? 16.211 -13.113 2.429 1.00 12.08 54 HIS B C 1
ATOM 1721 O O . HIS B 1 54 ? 17.148 -13.498 1.728 1.00 15.88 54 HIS B O 1
ATOM 1728 N N . ASP B 1 55 ? 15.546 -11.982 2.187 1.00 8.90 55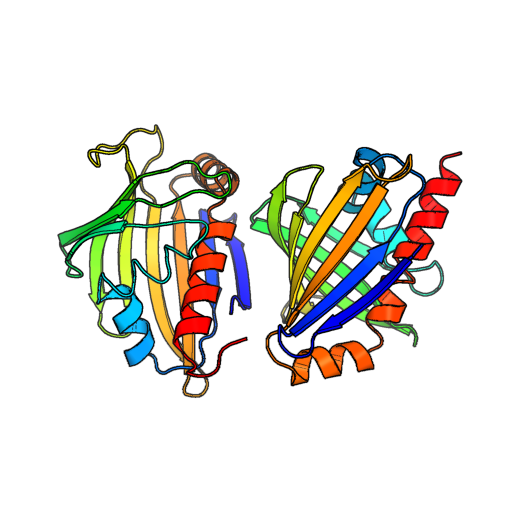 ASP B N 1
ATOM 1729 C CA . ASP B 1 55 ? 15.968 -11.045 1.153 1.00 7.93 55 ASP B CA 1
ATOM 1730 C C . ASP B 1 55 ? 15.726 -9.624 1.662 1.00 10.49 55 ASP B C 1
ATOM 1731 O O . ASP B 1 55 ? 14.584 -9.146 1.672 1.00 12.87 55 ASP B O 1
ATOM 1736 N N . LEU B 1 56 ? 16.788 -8.959 2.114 1.00 13.55 56 LEU B N 1
ATOM 1737 C CA . LEU B 1 56 ? 16.652 -7.654 2.764 1.00 11.33 56 LEU B CA 1
ATOM 1738 C C . LEU B 1 56 ? 16.741 -6.530 1.738 1.00 12.59 56 LEU B C 1
ATOM 1739 O O . LEU B 1 56 ? 17.727 -5.786 1.674 1.00 15.09 56 LEU B O 1
ATOM 1744 N N . ARG B 1 57 ? 15.693 -6.437 0.930 1.00 12.22 57 ARG B N 1
ATOM 1745 C CA . ARG B 1 57 ? 15.564 -5.444 -0.126 1.00 12.36 57 ARG B CA 1
ATOM 1746 C C . ARG B 1 57 ? 14.076 -5.141 -0.231 1.00 10.00 57 ARG B C 1
ATOM 1747 O O . ARG B 1 57 ? 13.258 -5.981 0.111 1.00 13.05 57 ARG B O 1
ATOM 1755 N N . PRO B 1 58 ? 13.718 -3.944 -0.718 1.00 12.23 58 PRO B N 1
ATOM 1756 C CA . PRO B 1 58 ? 12.293 -3.615 -0.866 1.00 9.24 58 PRO B CA 1
ATOM 1757 C C . PRO B 1 58 ? 11.579 -4.650 -1.718 1.00 10.79 58 PRO B C 1
ATOM 1758 O O . PRO B 1 58 ? 12.074 -4.992 -2.787 1.00 15.39 58 PRO B O 1
ATOM 1762 N N . GLY B 1 59 ? 10.449 -5.154 -1.237 1.00 12.73 59 GLY B N 1
ATOM 1763 C CA . GLY B 1 59 ? 9.734 -6.209 -1.924 1.00 16.45 59 GLY B CA 1
ATOM 1764 C C . GLY B 1 59 ? 10.169 -7.602 -1.510 1.00 16.37 59 GLY B C 1
ATOM 1765 O O . GLY B 1 59 ? 9.515 -8.584 -1.853 1.00 17.99 59 GLY B O 1
ATOM 1766 N N . GLY B 1 60 ? 11.265 -7.687 -0.762 1.00 12.28 60 GLY B N 1
ATOM 1767 C CA . GLY B 1 60 ? 11.754 -8.964 -0.274 1.00 11.26 60 GLY B CA 1
ATOM 1768 C C . GLY B 1 60 ? 10.983 -9.472 0.931 1.00 9.13 60 GLY B C 1
ATOM 1769 O O . GLY B 1 60 ? 10.180 -8.747 1.520 1.00 11.46 60 GLY B O 1
ATOM 1770 N N . ARG B 1 61 ? 11.214 -10.741 1.272 1.00 12.65 61 ARG B N 1
ATOM 1771 C CA . ARG B 1 61 ? 10.627 -11.353 2.458 1.00 10.91 61 ARG B CA 1
ATOM 1772 C C . ARG B 1 61 ? 11.704 -11.939 3.338 1.00 12.33 61 ARG B C 1
ATOM 1773 O O . ARG B 1 61 ? 12.726 -12.437 2.854 1.00 14.15 61 ARG B O 1
ATOM 1781 N N . VAL B 1 62 ? 11.448 -11.883 4.636 1.00 10.20 62 VAL B N 1
ATOM 1782 C CA . VAL B 1 62 ? 12.167 -12.699 5.598 1.00 8.80 62 VAL B CA 1
ATOM 1783 C C . VAL B 1 62 ? 11.109 -13.561 6.264 1.00 11.75 62 VAL B C 1
ATOM 1784 O O . VAL B 1 62 ? 10.165 -13.033 6.842 1.00 14.75 62 VAL B O 1
ATOM 1788 N N . THR B 1 63 ? 11.251 -14.882 6.176 1.00 9.79 63 THR B N 1
ATOM 1789 C CA . THR B 1 63 ? 10.287 -15.780 6.812 1.00 13.10 63 THR B CA 1
ATOM 1790 C C . THR B 1 63 ? 11.016 -16.604 7.858 1.00 13.98 63 THR B C 1
ATOM 1791 O O . THR B 1 63 ? 12.219 -16.855 7.739 1.00 11.92 63 THR B O 1
ATOM 1795 N N . TYR B 1 64 ? 10.297 -17.008 8.896 1.00 13.07 64 TYR B N 1
ATOM 1796 C CA . TYR B 1 64 ? 10.940 -17.665 10.026 1.00 14.70 64 TYR B CA 1
ATOM 1797 C C . TYR B 1 64 ? 10.020 -18.595 10.791 1.00 16.80 64 TYR B C 1
ATOM 1798 O O . TYR B 1 64 ? 8.787 -18.508 10.698 1.00 12.61 64 TYR B O 1
ATOM 1807 N N . PHE B 1 65 ? 10.648 -19.486 11.550 1.00 13.97 65 PHE B N 1
ATOM 1808 C CA . PHE B 1 65 ? 9.986 -20.253 12.590 1.00 15.70 65 PHE B CA 1
ATOM 1809 C C . PHE B 1 65 ? 10.561 -19.770 13.917 1.00 18.19 65 PHE B C 1
ATOM 1810 O O . PHE B 1 65 ? 11.767 -19.583 14.042 1.00 20.48 65 PHE B O 1
ATOM 1818 N N . MET B 1 66 ? 9.702 -19.545 14.903 1.00 21.84 66 MET B N 1
ATOM 1819 C CA . MET B 1 66 ? 10.175 -19.145 16.221 1.00 20.23 66 MET B CA 1
ATOM 1820 C C . MET B 1 66 ? 9.622 -20.078 17.288 1.00 24.77 66 MET B C 1
ATOM 1821 O O . MET B 1 66 ? 8.657 -20.817 17.050 1.00 23.45 66 MET B O 1
ATOM 1826 N N . THR B 1 67 ? 10.254 -20.052 18.458 1.00 26.44 67 THR B N 1
ATOM 1827 C CA . THR B 1 67 ? 9.830 -20.874 19.583 1.00 29.84 67 THR B CA 1
ATOM 1828 C C . THR B 1 67 ? 9.294 -19.982 20.693 1.00 36.19 67 THR B C 1
ATOM 1829 O O . THR B 1 67 ? 10.001 -19.105 21.193 1.00 38.54 67 THR B O 1
ATOM 1833 N N . GLY B 1 68 ? 8.035 -20.194 21.063 1.00 44.78 68 GLY B N 1
ATOM 1834 C CA . GLY B 1 68 ? 7.425 -19.435 22.140 1.00 52.40 68 GLY B CA 1
ATOM 1835 C C . GLY B 1 68 ? 8.081 -19.735 23.476 1.00 56.72 68 GLY B C 1
ATOM 1836 O O . GLY B 1 68 ? 8.699 -20.789 23.642 1.00 44.66 68 GLY B O 1
ATOM 1837 N N . PRO B 1 69 ? 7.953 -18.808 24.440 1.00 69.23 69 PRO B N 1
ATOM 1838 C CA . PRO B 1 69 ? 8.565 -18.973 25.764 1.00 72.47 69 PRO B CA 1
ATOM 1839 C C . PRO B 1 69 ? 8.105 -20.264 26.432 1.00 71.60 69 PRO B C 1
ATOM 1840 O O . PRO B 1 69 ? 8.813 -20.819 27.274 1.00 70.36 69 PRO B O 1
ATOM 1844 N N . ASP B 1 70 ? 6.925 -20.734 26.044 1.00 71.32 70 ASP B N 1
ATOM 1845 C CA . ASP B 1 70 ? 6.352 -21.956 26.598 1.00 70.39 70 ASP B CA 1
ATOM 1846 C C . ASP B 1 70 ? 6.714 -23.179 25.763 1.00 64.59 70 ASP B C 1
ATOM 1847 O O . ASP B 1 70 ? 6.274 -24.292 26.054 1.00 66.83 70 ASP B O 1
ATOM 1852 N N . GLY B 1 71 ? 7.507 -22.966 24.718 1.00 56.71 71 GLY B N 1
ATOM 1853 C CA . GLY B 1 71 ? 7.930 -24.048 23.848 1.00 51.81 71 GLY B CA 1
ATOM 1854 C C . GLY B 1 71 ? 7.124 -24.144 22.565 1.00 52.31 71 GLY B C 1
ATOM 1855 O O . GLY B 1 71 ? 7.447 -24.947 21.690 1.00 53.38 71 GLY B O 1
ATOM 1856 N N . GLU B 1 72 ? 6.081 -23.323 22.452 1.00 53.19 72 GLU B N 1
ATOM 1857 C CA . GLU B 1 72 ? 5.225 -23.298 21.263 1.00 53.45 72 GLU B CA 1
ATOM 1858 C C . GLU B 1 72 ? 5.958 -22.789 20.020 1.00 44.64 72 GLU B C 1
ATOM 1859 O O . GLU B 1 72 ? 6.429 -21.650 19.989 1.00 37.82 72 GLU B O 1
ATOM 1865 N N . LYS B 1 73 ? 6.034 -23.626 18.987 1.00 34.75 73 LYS B N 1
ATOM 1866 C CA . LYS B 1 73 ? 6.629 -23.198 17.721 1.00 32.35 73 LYS B CA 1
ATOM 1867 C C . LYS B 1 73 ? 5.583 -22.570 16.807 1.00 22.82 73 LYS B C 1
ATOM 1868 O O . LYS B 1 73 ? 4.450 -23.048 16.727 1.00 29.35 73 LYS B O 1
ATOM 1874 N N . TYR B 1 74 ? 5.975 -21.506 16.113 1.00 20.05 74 TYR B N 1
ATOM 1875 C CA . TYR B 1 74 ? 5.079 -20.807 15.197 1.00 23.96 74 TYR B CA 1
ATOM 1876 C C . TYR B 1 74 ? 5.885 -20.148 14.073 1.00 19.34 74 TYR B C 1
ATOM 1877 O O . TYR B 1 74 ? 7.107 -20.050 14.151 1.00 20.67 74 TYR B O 1
ATOM 1886 N N . ALA B 1 75 ? 5.194 -19.691 13.035 1.00 15.29 75 ALA B N 1
ATOM 1887 C CA . ALA B 1 75 ? 5.847 -19.088 11.889 1.00 15.41 75 ALA B CA 1
ATOM 1888 C C . ALA B 1 75 ? 5.430 -17.638 11.743 1.00 16.32 75 ALA B C 1
ATOM 1889 O O . ALA B 1 75 ? 4.345 -17.250 12.171 1.00 17.36 75 ALA B O 1
ATOM 1891 N N . GLY B 1 76 ? 6.298 -16.842 11.137 1.00 13.73 76 GLY B N 1
ATOM 1892 C CA . GLY B 1 76 ? 5.980 -15.448 10.900 1.00 13.02 76 GLY B CA 1
ATOM 1893 C C . GLY B 1 76 ? 6.738 -14.943 9.704 1.00 15.47 76 GLY B C 1
ATOM 1894 O O . GLY B 1 76 ? 7.569 -15.653 9.146 1.00 12.70 76 GLY B O 1
ATOM 1895 N N . TYR B 1 77 ? 6.476 -13.707 9.306 1.00 10.66 77 TYR B N 1
ATOM 1896 C CA . TYR B 1 77 ? 7.124 -13.191 8.107 1.00 9.98 77 TYR B CA 1
ATOM 1897 C C . TYR B 1 77 ? 7.305 -11.693 8.184 1.00 12.46 77 TYR B C 1
ATOM 1898 O O . TYR B 1 77 ? 6.523 -10.998 8.835 1.00 13.63 77 TYR B O 1
ATOM 1907 N N . TRP B 1 78 ? 8.353 -11.217 7.517 1.00 9.30 78 TRP B N 1
ATOM 1908 C CA . TRP B 1 78 ? 8.556 -9.803 7.262 1.00 9.43 78 TRP B CA 1
ATOM 1909 C C . TRP B 1 78 ? 8.399 -9.569 5.774 1.00 12.15 78 TRP B C 1
ATOM 1910 O O . TRP B 1 78 ? 8.976 -10.296 4.969 1.00 14.30 78 TRP B O 1
ATOM 1921 N N . GLU B 1 79 ? 7.623 -8.561 5.404 1.00 9.01 79 GLU B N 1
ATOM 1922 C CA . GLU B 1 79 ? 7.607 -8.092 4.025 1.00 7.54 79 GLU B CA 1
ATOM 1923 C C . GLU B 1 79 ? 8.346 -6.756 3.994 1.00 8.41 79 GLU B C 1
ATOM 1924 O O . GLU B 1 79 ? 7.861 -5.755 4.523 1.00 10.19 79 GLU B O 1
ATOM 1930 N N . ILE B 1 80 ? 9.528 -6.749 3.389 1.00 7.91 80 ILE B N 1
ATOM 1931 C CA . ILE B 1 80 ? 10.371 -5.557 3.440 1.00 7.98 80 ILE B CA 1
ATOM 1932 C C . ILE B 1 80 ? 9.798 -4.470 2.534 1.00 11.70 80 ILE B C 1
ATOM 1933 O O . ILE B 1 80 ? 9.518 -4.708 1.360 1.00 11.53 80 ILE B O 1
ATOM 1938 N N . THR B 1 81 ? 9.610 -3.277 3.097 1.00 12.93 81 THR B N 1
ATOM 1939 C CA . THR B 1 81 ? 8.965 -2.183 2.381 1.00 12.44 81 THR B CA 1
ATOM 1940 C C . THR B 1 81 ? 9.931 -1.058 2.024 1.00 11.88 81 THR B C 1
ATOM 1941 O O . THR B 1 81 ? 9.662 -0.275 1.117 1.00 13.99 81 THR B O 1
ATOM 1945 N N . ALA B 1 82 ? 11.050 -0.973 2.734 1.00 11.73 82 ALA B N 1
ATOM 1946 C CA . ALA B 1 82 ? 12.066 0.024 2.405 1.00 10.62 82 ALA B CA 1
ATOM 1947 C C . ALA B 1 82 ? 13.394 -0.376 3.018 1.00 9.89 82 ALA B C 1
ATOM 1948 O O . ALA B 1 82 ? 13.425 -0.986 4.076 1.00 10.09 82 ALA B O 1
ATOM 1950 N N . VAL B 1 83 ? 14.487 -0.025 2.341 1.00 12.87 83 VAL B N 1
ATOM 1951 C CA . VAL B 1 83 ? 15.831 -0.276 2.870 1.00 8.54 83 VAL B CA 1
ATOM 1952 C C . VAL B 1 83 ? 16.707 0.922 2.533 1.00 13.41 83 VAL B C 1
ATOM 1953 O O . VAL B 1 83 ? 16.712 1.406 1.393 1.00 16.67 83 VAL B O 1
ATOM 1957 N N . ASP B 1 84 ? 17.426 1.408 3.542 1.00 9.49 84 ASP B N 1
ATOM 1958 C CA . ASP B 1 84 ? 18.377 2.506 3.375 1.00 11.44 84 ASP B CA 1
ATOM 1959 C C . ASP B 1 84 ? 19.623 2.135 4.170 1.00 12.57 84 ASP B C 1
ATOM 1960 O O . ASP B 1 84 ? 19.851 2.636 5.274 1.00 14.35 84 ASP B O 1
ATOM 1965 N N . GLU B 1 85 ? 20.416 1.227 3.608 1.00 14.69 85 GLU B N 1
ATOM 1966 C CA . GLU B 1 85 ? 21.561 0.652 4.311 1.00 11.55 85 GLU B CA 1
ATOM 1967 C C . GLU B 1 85 ? 22.619 1.714 4.583 1.00 11.88 85 GLU B C 1
ATOM 1968 O O . GLU B 1 85 ? 22.921 2.513 3.699 1.00 16.61 85 GLU B O 1
ATOM 1974 N N . PRO B 1 86 ? 23.193 1.727 5.802 1.00 11.30 86 PRO B N 1
ATOM 1975 C CA . PRO B 1 86 ? 22.906 0.877 6.961 1.00 13.67 86 PRO B CA 1
ATOM 1976 C C . PRO B 1 86 ? 22.112 1.637 8.019 1.00 11.42 86 PRO B C 1
ATOM 1977 O O . PRO B 1 86 ? 22.158 1.281 9.203 1.00 13.67 86 PRO B O 1
ATOM 1981 N N . HIS B 1 87 ? 21.394 2.677 7.592 1.00 12.00 87 HIS B N 1
ATOM 1982 C CA A HIS B 1 87 ? 20.675 3.555 8.512 0.50 14.41 87 HIS B CA 1
ATOM 1983 C CA B HIS B 1 87 ? 20.687 3.553 8.517 0.50 14.45 87 HIS B CA 1
ATOM 1984 C C . HIS B 1 87 ? 19.336 2.993 8.981 1.00 11.80 87 HIS B C 1
ATOM 1985 O O . HIS B 1 87 ? 18.983 3.120 10.148 1.00 11.56 87 HIS B O 1
ATOM 1998 N N A SER B 1 88 ? 18.583 2.363 8.082 0.50 11.12 88 SER B N 1
ATOM 1999 N N B SER B 1 88 ? 18.586 2.374 8.076 0.50 11.09 88 SER B N 1
ATOM 2000 C CA A SER B 1 88 ? 17.226 1.956 8.438 0.50 10.26 88 SER B CA 1
ATOM 2001 C CA B SER B 1 88 ? 17.280 1.862 8.462 0.50 9.15 88 SER B CA 1
ATOM 2002 C C A SER B 1 88 ? 16.607 0.987 7.445 0.50 10.07 88 SER B C 1
ATOM 2003 C C B SER B 1 88 ? 16.725 0.856 7.483 0.50 10.23 88 SER B C 1
ATOM 2004 O O A SER B 1 88 ? 16.945 1.006 6.272 0.50 9.55 88 SER B O 1
ATOM 2005 O O B SER B 1 88 ? 17.211 0.730 6.374 0.50 6.75 88 SER B O 1
ATOM 2010 N N . PHE B 1 89 ? 15.707 0.133 7.925 1.00 8.05 89 PHE B N 1
ATOM 2011 C CA . PHE B 1 89 ? 14.834 -0.604 7.022 1.00 7.37 89 PHE B CA 1
ATOM 2012 C C . PHE B 1 89 ? 13.450 -0.667 7.638 1.00 7.68 89 PHE B C 1
ATOM 2013 O O . PHE B 1 89 ? 13.292 -0.481 8.843 1.00 10.35 89 PHE B O 1
ATOM 2021 N N . SER B 1 90 ? 12.450 -0.905 6.799 1.00 9.23 90 SER B N 1
ATOM 2022 C CA . SER B 1 90 ? 11.063 -0.940 7.242 1.00 10.21 90 SER B CA 1
ATOM 2023 C C . SER B 1 90 ? 10.421 -2.203 6.711 1.00 8.34 90 SER B C 1
ATOM 2024 O O . SER B 1 90 ? 10.855 -2.750 5.691 1.00 8.71 90 SER B O 1
ATOM 2027 N N . PHE B 1 91 ? 9.391 -2.671 7.405 1.00 11.48 91 PHE B N 1
ATOM 2028 C CA . PHE B 1 91 ? 8.732 -3.897 6.997 1.00 8.00 91 PHE B CA 1
ATOM 2029 C C . PHE B 1 91 ? 7.368 -4.074 7.644 1.00 8.61 91 PHE B C 1
ATOM 2030 O O . PHE B 1 91 ? 7.080 -3.519 8.715 1.00 9.33 91 PHE B O 1
ATOM 2038 N N . LEU B 1 92 ? 6.532 -4.844 6.958 1.00 9.46 92 LEU B N 1
ATOM 2039 C CA . LEU B 1 92 ? 5.283 -5.334 7.509 1.00 9.18 92 LEU B CA 1
ATOM 2040 C C . LEU B 1 92 ? 5.598 -6.667 8.204 1.00 12.43 92 LEU B C 1
ATOM 2041 O O . LEU B 1 92 ? 6.325 -7.501 7.660 1.00 12.52 92 LEU B O 1
ATOM 2046 N N . ASP B 1 93 ? 5.094 -6.848 9.418 1.00 11.45 93 ASP B N 1
ATOM 2047 C CA . ASP B 1 93 ? 5.315 -8.089 10.154 1.00 11.98 93 ASP B CA 1
ATOM 2048 C C . ASP B 1 93 ? 3.995 -8.808 10.366 1.00 12.71 93 ASP B C 1
ATOM 2049 O O . ASP B 1 93 ? 2.994 -8.189 10.730 1.00 13.55 93 ASP B O 1
ATOM 2054 N N . GLY B 1 94 ? 3.985 -10.113 10.124 1.00 13.61 94 GLY B N 1
ATOM 2055 C CA . GLY B 1 94 ? 2.776 -10.900 10.296 1.00 11.65 94 GLY B CA 1
ATOM 2056 C C . GLY B 1 94 ? 3.084 -12.301 10.802 1.00 14.64 94 GLY B C 1
ATOM 2057 O O . GLY B 1 94 ? 4.249 -12.707 10.809 1.00 14.62 94 GLY B O 1
ATOM 2058 N N . PHE B 1 95 ? 2.040 -13.013 11.227 1.00 14.01 95 PHE B N 1
ATOM 2059 C CA . PHE B 1 95 ? 2.134 -14.421 11.609 1.00 13.88 95 PHE B CA 1
ATOM 2060 C C . PHE B 1 95 ? 1.476 -15.279 10.550 1.00 15.35 95 PHE B C 1
ATOM 2061 O O . PHE B 1 95 ? 0.622 -14.815 9.800 1.00 17.27 95 PHE B O 1
ATOM 2069 N N . ALA B 1 96 ? 1.875 -16.541 10.493 1.00 14.73 96 ALA B N 1
ATOM 2070 C CA . ALA B 1 96 ? 1.289 -17.461 9.536 1.00 16.48 96 ALA B CA 1
ATOM 2071 C C . ALA B 1 96 ? 1.437 -18.879 10.052 1.00 18.91 96 ALA B C 1
ATOM 2072 O O . ALA B 1 96 ? 2.064 -19.107 11.088 1.00 18.51 96 ALA B O 1
ATOM 2074 N N . ASP B 1 97 ? 0.836 -19.836 9.355 1.00 18.42 97 ASP B N 1
ATOM 2075 C CA . ASP B 1 97 ? 1.096 -21.225 9.702 1.00 20.64 97 ASP B CA 1
ATOM 2076 C C . ASP B 1 97 ? 2.418 -21.610 9.044 1.00 15.01 97 ASP B C 1
ATOM 2077 O O . ASP B 1 97 ? 3.027 -20.800 8.341 1.00 17.36 97 ASP B O 1
ATOM 2082 N N . GLU B 1 98 ? 2.881 -22.826 9.294 1.00 21.35 98 GLU B N 1
ATOM 2083 C CA . GLU B 1 98 ? 4.246 -23.175 8.914 1.00 21.36 98 GLU B CA 1
ATOM 2084 C C . GLU B 1 98 ? 4.471 -23.368 7.417 1.00 25.17 98 GLU B C 1
ATOM 2085 O O . GLU B 1 98 ? 5.612 -23.445 6.972 1.00 26.39 98 GLU B O 1
ATOM 2091 N N . ASP B 1 99 ? 3.398 -23.434 6.636 1.00 24.14 99 ASP B N 1
ATOM 2092 C CA . ASP B 1 99 ? 3.561 -23.462 5.186 1.00 26.33 99 ASP B CA 1
ATOM 2093 C C . ASP B 1 99 ? 3.352 -22.057 4.639 1.00 29.96 99 ASP B C 1
ATOM 2094 O O . ASP B 1 99 ? 3.266 -21.844 3.430 1.00 37.36 99 ASP B O 1
ATOM 2099 N N . PHE B 1 100 ? 3.276 -21.105 5.565 1.00 25.30 100 PHE B N 1
ATOM 2100 C CA . PHE B 1 100 ? 3.250 -19.678 5.265 1.00 25.34 100 PHE B CA 1
ATOM 2101 C C . PHE B 1 100 ? 1.991 -19.182 4.563 1.00 37.85 100 PHE B C 1
ATOM 2102 O O . PHE B 1 100 ? 2.056 -18.501 3.539 1.00 40.00 100 PHE B O 1
ATOM 2110 N N . ASN B 1 101 ? 0.851 -19.544 5.145 1.00 40.42 101 ASN B N 1
ATOM 2111 C CA . ASN B 1 101 ? -0.428 -18.909 4.855 1.00 43.58 101 ASN B CA 1
ATOM 2112 C C . ASN B 1 101 ? -0.796 -18.049 6.057 1.00 44.09 101 ASN B C 1
ATOM 2113 O O . ASN B 1 101 ? -0.948 -18.569 7.168 1.00 29.86 101 ASN B O 1
ATOM 2118 N N . PRO B 1 102 ? -0.929 -16.729 5.844 1.00 49.23 102 PRO B N 1
ATOM 2119 C CA . PRO B 1 102 ? -1.215 -15.785 6.930 1.00 44.68 102 PRO B CA 1
ATOM 2120 C C . PRO B 1 102 ? -2.426 -16.190 7.759 1.00 36.07 102 PRO B C 1
ATOM 2121 O O . PRO B 1 102 ? -2.290 -16.181 8.984 1.00 30.98 102 PRO B O 1
ATOM 2125 N N . VAL B 1 108 ? -1.107 -7.805 12.379 1.00 28.90 108 VAL B N 1
ATOM 2126 C CA . VAL B 1 108 ? -0.053 -7.288 11.510 1.00 23.36 108 VAL B CA 1
ATOM 2127 C C . VAL B 1 108 ? 0.386 -5.882 11.928 1.00 29.99 108 VAL B C 1
ATOM 2128 O O . VAL B 1 108 ? -0.452 -5.021 12.216 1.00 38.94 108 VAL B O 1
ATOM 2132 N N . SER B 1 109 ? 1.696 -5.652 11.949 1.00 17.89 109 SER B N 1
ATOM 2133 C CA . SER B 1 109 ? 2.251 -4.346 12.308 1.00 18.97 109 SER B CA 1
ATOM 2134 C C . SER B 1 109 ? 3.166 -3.830 11.204 1.00 15.83 109 SER B C 1
ATOM 2135 O O . SER B 1 109 ? 3.677 -4.612 10.408 1.00 13.87 109 SER B O 1
ATOM 2138 N N . THR B 1 110 ? 3.362 -2.513 11.146 1.00 11.84 110 THR B N 1
ATOM 2139 C CA . THR B 1 110 ? 4.375 -1.945 10.259 1.00 14.43 110 THR B CA 1
ATOM 2140 C C . THR B 1 110 ? 5.523 -1.447 11.127 1.00 14.57 110 THR B C 1
ATOM 2141 O O . THR B 1 110 ? 5.309 -0.876 12.194 1.00 13.78 110 THR B O 1
ATOM 2145 N N . ASN B 1 111 ? 6.748 -1.706 10.689 1.00 10.69 111 ASN B N 1
ATOM 2146 C CA . ASN B 1 111 ? 7.904 -1.523 11.553 1.00 9.68 111 ASN B CA 1
ATOM 2147 C C . ASN B 1 111 ? 8.984 -0.707 10.901 1.00 9.60 111 ASN B C 1
ATOM 2148 O O . ASN B 1 111 ? 9.157 -0.750 9.679 1.00 10.12 111 ASN B O 1
ATOM 2153 N N . VAL B 1 112 ? 9.717 0.043 11.718 1.00 10.42 112 VAL B N 1
ATOM 2154 C CA . VAL B 1 112 ? 10.857 0.799 11.211 1.00 12.68 112 VAL B CA 1
ATOM 2155 C C . VAL B 1 112 ? 12.003 0.604 12.189 1.00 8.43 112 VAL B C 1
ATOM 2156 O O . VAL B 1 112 ? 11.861 0.912 13.379 1.00 10.18 112 VAL B O 1
ATOM 2160 N N . TYR B 1 113 ? 13.108 0.064 11.679 1.00 9.76 113 TYR B N 1
ATOM 2161 C CA . TYR B 1 113 ? 14.336 -0.161 12.448 1.00 9.47 113 TYR B CA 1
ATOM 2162 C C . TYR B 1 113 ? 15.346 0.899 12.032 1.00 11.69 113 TYR B C 1
ATOM 2163 O O . TYR B 1 113 ? 15.607 1.071 10.846 1.00 14.48 113 TYR B O 1
ATOM 2172 N N . THR B 1 114 ? 15.899 1.628 12.996 1.00 8.90 114 THR B N 1
ATOM 2173 C CA . THR B 1 114 ? 16.804 2.735 12.661 1.00 9.71 114 THR B CA 1
ATOM 2174 C C . THR B 1 114 ? 18.070 2.663 13.497 1.00 9.92 114 THR B C 1
ATOM 2175 O O . THR B 1 114 ? 17.997 2.538 14.722 1.00 12.19 114 THR B O 1
ATOM 2179 N N . PHE B 1 115 ? 19.216 2.746 12.825 1.00 10.33 115 PHE B N 1
ATOM 2180 C CA . PHE B 1 115 ? 20.523 2.582 13.467 1.00 9.36 115 PHE B CA 1
ATOM 2181 C C . PHE B 1 115 ? 21.375 3.835 13.259 1.00 8.84 115 PHE B C 1
ATOM 2182 O O . PHE B 1 115 ? 21.537 4.299 12.135 1.00 10.25 115 PHE B O 1
ATOM 2190 N N . THR B 1 116 ? 21.940 4.360 14.339 1.00 10.95 116 THR B N 1
ATOM 2191 C CA . THR B 1 116 ? 22.736 5.587 14.25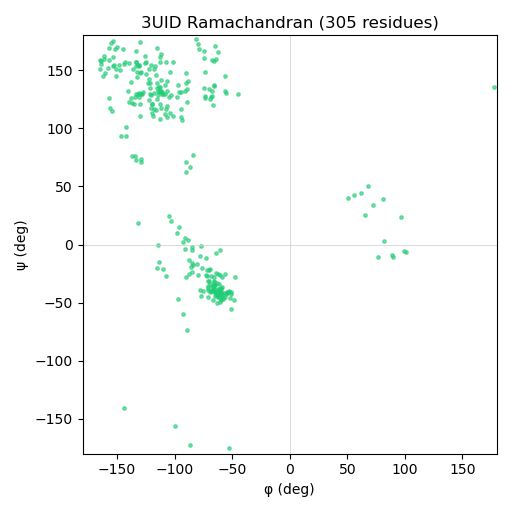6 1.00 9.70 116 THR B CA 1
ATOM 2192 C C . THR B 1 116 ? 24.017 5.480 15.069 1.00 13.69 116 THR B C 1
ATOM 2193 O O . THR B 1 116 ? 24.063 4.767 16.080 1.00 13.52 116 THR B O 1
ATOM 2197 N N . GLU B 1 117 ? 25.059 6.195 14.643 1.00 9.45 117 GLU B N 1
ATOM 2198 C CA . GLU B 1 117 ? 26.278 6.278 15.437 1.00 12.05 117 GLU B CA 1
ATOM 2199 C C . GLU B 1 117 ? 25.961 7.063 16.697 1.00 12.51 117 GLU B C 1
ATOM 2200 O O . GLU B 1 117 ? 25.416 8.168 16.636 1.00 13.91 117 GLU B O 1
ATOM 2206 N N . HIS B 1 118 ? 26.300 6.487 17.843 1.00 10.01 118 HIS B N 1
ATOM 2207 C CA . HIS B 1 118 ? 25.934 7.081 19.117 1.00 10.90 118 HIS B CA 1
ATOM 2208 C C . HIS B 1 118 ? 26.873 6.595 20.209 1.00 12.23 118 HIS B C 1
ATOM 2209 O O . HIS B 1 118 ? 27.059 5.392 20.398 1.00 14.84 118 HIS B O 1
ATOM 2216 N N . ASP B 1 119 ? 27.476 7.546 20.910 1.00 12.29 119 ASP B N 1
ATOM 2217 C CA . ASP B 1 119 ? 28.305 7.255 22.081 1.00 14.68 119 ASP B CA 1
ATOM 2218 C C . ASP B 1 119 ? 29.381 6.186 21.859 1.00 17.67 119 ASP B C 1
ATOM 2219 O O . ASP B 1 119 ? 29.634 5.363 22.744 1.00 21.29 119 ASP B O 1
ATOM 2224 N N . GLY B 1 120 ? 30.024 6.206 20.697 1.00 15.57 120 GLY B N 1
ATOM 2225 C CA . GLY B 1 120 ? 31.085 5.257 20.393 1.00 14.57 120 GLY B CA 1
ATOM 2226 C C . GLY B 1 120 ? 30.598 3.902 19.917 1.00 14.55 120 GLY B C 1
ATOM 2227 O O . GLY B 1 120 ? 31.394 2.987 19.680 1.00 18.89 120 GLY B O 1
ATOM 2228 N N . GLY B 1 121 ? 29.281 3.775 19.780 1.00 12.34 121 GLY B N 1
ATOM 2229 C CA . GLY B 1 121 ? 28.664 2.544 19.336 1.00 10.37 121 GLY B CA 1
ATOM 2230 C C . GLY B 1 121 ? 27.462 2.834 18.457 1.00 10.04 121 GLY B C 1
ATOM 2231 O O . GLY B 1 121 ? 27.485 3.754 17.644 1.00 13.93 121 GLY B O 1
ATOM 2232 N N . THR B 1 122 ? 26.408 2.043 18.624 1.00 10.03 122 THR B N 1
ATOM 2233 C CA . THR B 1 122 ? 25.212 2.184 17.808 1.00 11.17 122 THR B CA 1
ATOM 2234 C C . THR B 1 122 ? 23.978 2.288 18.675 1.00 10.93 122 THR B C 1
ATOM 2235 O O . THR B 1 122 ? 23.764 1.483 19.597 1.00 12.62 122 THR B O 1
ATOM 2239 N N . ARG B 1 123 ? 23.175 3.304 18.405 1.00 11.39 123 ARG B N 1
ATOM 2240 C CA . ARG B 1 123 ? 21.841 3.356 18.985 1.00 11.83 123 ARG B CA 1
ATOM 2241 C C . ARG B 1 123 ? 20.852 2.787 17.974 1.00 12.26 123 ARG B C 1
ATOM 2242 O O . ARG B 1 123 ? 20.873 3.140 16.795 1.00 11.21 123 ARG B O 1
ATOM 2250 N N . ALA B 1 124 ? 19.997 1.879 18.429 1.00 11.07 124 ALA B N 1
ATOM 2251 C CA . ALA B 1 124 ? 18.995 1.282 17.557 1.00 8.91 124 ALA B CA 1
ATOM 2252 C C . ALA B 1 124 ? 17.610 1.624 18.076 1.00 10.15 124 ALA B C 1
ATOM 2253 O O . ALA B 1 124 ? 17.339 1.468 19.264 1.00 14.21 124 ALA B O 1
ATOM 2255 N N . THR B 1 125 ? 16.733 2.117 17.208 1.00 12.61 125 THR B N 1
ATOM 2256 C CA . THR B 1 125 ? 15.337 2.284 17.607 1.00 10.17 1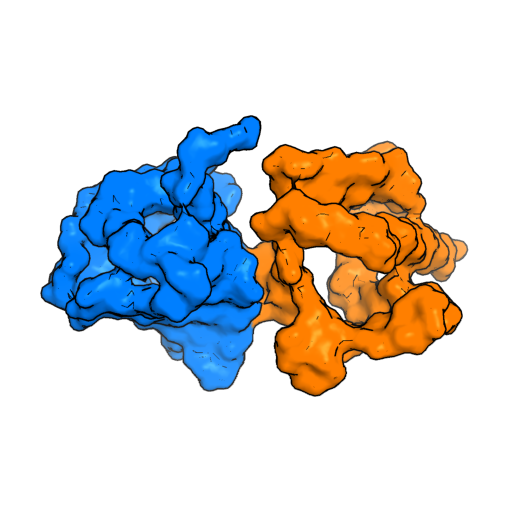25 THR B CA 1
ATOM 2257 C C . THR B 1 125 ? 14.462 1.346 16.786 1.00 9.64 125 THR B C 1
ATOM 2258 O O . THR B 1 125 ? 14.601 1.257 15.571 1.00 12.64 125 THR B O 1
ATOM 2262 N N . TYR B 1 126 ? 13.586 0.633 17.478 1.00 9.85 126 TYR B N 1
ATOM 2263 C CA . TYR B 1 126 ? 12.689 -0.312 16.832 1.00 10.49 126 TYR B CA 1
ATOM 2264 C C . TYR B 1 126 ? 11.264 0.164 17.104 1.00 10.37 126 TYR B C 1
ATOM 2265 O O . TYR B 1 126 ? 10.785 0.116 18.245 1.00 12.96 126 TYR B O 1
ATOM 2274 N N . VAL B 1 127 ? 10.596 0.641 16.064 1.00 12.16 127 VAL B N 1
ATOM 2275 C CA . VAL B 1 127 ? 9.279 1.258 16.222 1.00 11.45 127 VAL B CA 1
ATOM 2276 C C . VAL B 1 127 ? 8.190 0.466 15.494 1.00 12.01 127 VAL B C 1
ATOM 2277 O O . VAL B 1 127 ? 8.210 0.344 14.264 1.00 14.58 127 VAL B O 1
ATOM 2281 N N . GLY B 1 128 ? 7.248 -0.082 16.252 1.00 12.39 128 GLY B N 1
ATOM 2282 C CA . GLY B 1 128 ? 6.159 -0.832 15.658 1.00 10.52 128 GLY B CA 1
ATOM 2283 C C . GLY B 1 128 ? 4.871 -0.042 15.720 1.00 14.01 128 GLY B C 1
ATOM 2284 O O . GLY B 1 128 ? 4.539 0.481 16.776 1.00 15.38 128 GLY B O 1
ATOM 2285 N N . THR B 1 129 ? 4.161 0.035 14.593 1.00 11.09 129 THR B N 1
ATOM 2286 C CA . THR B 1 129 ? 2.876 0.738 14.507 1.00 12.80 129 THR B CA 1
ATOM 2287 C C . THR B 1 129 ? 1.757 -0.275 14.301 1.00 15.80 129 THR B C 1
ATOM 2288 O O . THR B 1 129 ? 1.839 -1.128 13.418 1.00 17.09 129 THR B O 1
ATOM 2292 N N . TYR B 1 130 ? 0.700 -0.165 15.101 1.00 18.01 130 TYR B N 1
ATOM 2293 C CA . TYR B 1 130 ? -0.397 -1.129 15.067 1.00 21.41 130 TYR B CA 1
ATOM 2294 C C . TYR B 1 130 ? -1.689 -0.509 14.526 1.00 15.91 130 TYR B C 1
ATOM 2295 O O . TYR B 1 130 ? -1.797 0.711 14.434 1.00 20.42 130 TYR B O 1
ATOM 2304 N N . ALA B 1 131 ? -2.647 -1.347 14.139 1.00 20.86 131 ALA B N 1
ATOM 2305 C CA . ALA B 1 131 ? -3.846 -0.859 13.456 1.00 17.90 131 ALA B CA 1
ATOM 2306 C C . ALA B 1 131 ? -4.936 -0.385 14.410 1.00 24.03 131 ALA B C 1
ATOM 2307 O O . ALA B 1 131 ? -5.874 0.300 13.999 1.00 29.17 131 ALA B O 1
ATOM 2309 N N . SER B 1 132 ? -4.807 -0.760 15.679 1.00 28.65 132 SER B N 1
ATOM 2310 C CA . SER B 1 132 ? -5.760 -0.351 16.703 1.00 26.40 132 SER B CA 1
ATOM 2311 C C . SER B 1 132 ? -5.127 -0.404 18.087 1.00 25.96 132 SER B C 1
ATOM 2312 O O . SER B 1 132 ? -4.127 -1.092 18.300 1.00 26.18 132 SER B O 1
ATOM 2315 N N . ALA B 1 133 ? -5.707 0.338 19.025 1.00 29.23 133 ALA B N 1
ATOM 2316 C CA . ALA B 1 133 ? -5.277 0.274 20.413 1.00 31.59 133 ALA B CA 1
ATOM 2317 C C . ALA B 1 133 ? -5.443 -1.160 20.894 1.00 33.72 133 ALA B C 1
ATOM 2318 O O . ALA B 1 133 ? -4.628 -1.669 21.665 1.00 32.42 133 ALA B O 1
ATOM 2320 N N . GLU B 1 134 ? -6.503 -1.806 20.418 1.00 34.79 134 GLU B N 1
ATOM 2321 C CA . GLU B 1 134 ? -6.760 -3.210 20.711 1.00 39.63 134 GLU B CA 1
ATOM 2322 C C . GLU B 1 134 ? -5.520 -4.039 20.407 1.00 38.14 134 GLU B C 1
ATOM 2323 O O . GLU B 1 134 ? -5.016 -4.762 21.268 1.00 39.70 134 GLU B O 1
ATOM 2329 N N . ALA B 1 135 ? -5.033 -3.921 19.173 1.00 32.97 135 ALA B N 1
ATOM 2330 C CA . ALA B 1 135 ? -3.883 -4.693 18.708 1.00 26.72 135 ALA B CA 1
ATOM 2331 C C . ALA B 1 135 ? -2.610 -4.379 19.492 1.00 27.56 135 ALA B C 1
ATOM 2332 O O . ALA B 1 135 ? -1.832 -5.281 19.801 1.00 26.28 135 ALA B O 1
ATOM 2334 N N . LEU B 1 136 ? -2.392 -3.107 19.807 1.00 26.52 136 LEU B N 1
ATOM 2335 C CA . LEU B 1 136 ? -1.233 -2.721 20.612 1.00 26.83 136 LEU B CA 1
ATOM 2336 C C . LEU B 1 136 ? -1.320 -3.319 22.015 1.00 31.06 136 LEU B C 1
ATOM 2337 O O . LEU B 1 136 ? -0.318 -3.785 22.571 1.00 26.77 136 LEU B O 1
ATOM 2342 N N . GLN B 1 137 ? -2.522 -3.302 22.583 1.00 32.37 137 GLN B N 1
ATOM 2343 C CA . GLN B 1 137 ? -2.750 -3.859 23.910 1.00 33.15 137 GLN B CA 1
ATOM 2344 C C . GLN B 1 137 ? -2.535 -5.367 23.919 1.00 34.17 137 GLN B C 1
ATOM 2345 O O . GLN B 1 137 ? -2.102 -5.938 24.919 1.00 40.56 137 GLN B O 1
ATOM 2351 N N . GLN B 1 138 ? -2.840 -6.003 22.795 1.00 33.17 138 GLN B N 1
ATOM 2352 C CA . GLN B 1 138 ? -2.714 -7.446 22.651 1.00 41.60 138 GLN B CA 1
ATOM 2353 C C . GLN B 1 138 ? -1.251 -7.889 22.593 1.00 45.46 138 GLN B C 1
ATOM 2354 O O . GLN B 1 138 ? -0.860 -8.856 23.249 1.00 45.95 138 GLN B O 1
ATOM 2360 N N . VAL B 1 139 ? -0.446 -7.181 21.805 1.00 38.73 139 VAL B N 1
ATOM 2361 C CA . VAL B 1 139 ? 0.965 -7.530 21.665 1.00 34.19 139 VAL B CA 1
ATOM 2362 C C . VAL B 1 139 ? 1.712 -7.340 22.981 1.00 34.75 139 VAL B C 1
ATOM 2363 O O . VAL B 1 139 ? 2.630 -8.099 23.298 1.00 39.18 139 VAL B O 1
ATOM 2367 N N . LEU B 1 140 ? 1.318 -6.327 23.744 1.00 31.24 140 LEU B N 1
ATOM 2368 C CA . LEU B 1 140 ? 1.904 -6.094 25.056 1.00 36.36 140 LEU B CA 1
ATOM 2369 C C . LEU B 1 140 ? 1.633 -7.291 25.966 1.00 43.99 140 LEU B C 1
ATOM 2370 O O . LEU B 1 140 ? 2.461 -7.652 26.808 1.00 37.32 140 LEU B O 1
ATOM 2375 N N . ASP B 1 141 ? 0.472 -7.908 25.773 1.00 44.43 141 ASP B N 1
ATOM 2376 C CA . ASP B 1 141 ? 0.079 -9.079 26.547 1.00 47.91 141 ASP B CA 1
ATOM 2377 C C . ASP B 1 141 ? 0.825 -10.336 26.110 1.00 46.20 141 ASP B C 1
ATOM 2378 O O . ASP B 1 141 ? 1.221 -11.147 26.944 1.00 51.23 141 ASP B O 1
ATOM 2383 N N . MET B 1 142 ? 1.011 -10.500 24.805 1.00 45.92 142 MET B N 1
ATOM 2384 C CA . MET B 1 142 ? 1.761 -11.640 24.290 1.00 51.62 142 MET B CA 1
ATOM 2385 C C . MET B 1 142 ? 3.223 -11.607 24.742 1.00 47.33 142 MET B C 1
ATOM 2386 O O . MET B 1 142 ? 3.967 -12.559 24.509 1.00 52.27 142 MET B O 1
ATOM 2391 N N . GLY B 1 143 ? 3.630 -10.510 25.377 1.00 37.73 143 GLY B N 1
ATOM 2392 C CA . GLY B 1 143 ? 5.004 -10.350 25.835 1.00 33.05 143 GLY B CA 1
ATOM 2393 C C . GLY B 1 143 ? 5.977 -9.915 24.748 1.00 28.04 143 GLY B C 1
ATOM 2394 O O . GLY B 1 143 ? 7.120 -10.382 24.692 1.00 24.19 143 GLY B O 1
ATOM 2395 N N . VAL B 1 144 ? 5.531 -9.014 23.877 1.00 22.97 144 VAL B N 1
ATOM 2396 C CA . VAL B 1 144 ? 6.349 -8.568 22.760 1.00 22.41 144 VAL B CA 1
ATOM 2397 C C . VAL B 1 144 ? 7.616 -7.840 23.222 1.00 19.97 144 VAL B C 1
ATOM 2398 O O . VAL B 1 144 ? 8.679 -8.003 22.626 1.00 22.82 144 VAL B O 1
ATOM 2402 N N . ILE B 1 145 ? 7.504 -7.048 24.284 1.00 17.85 145 ILE B N 1
ATOM 2403 C CA . ILE B 1 145 ? 8.662 -6.295 24.778 1.00 14.82 145 ILE B CA 1
ATOM 2404 C C . ILE B 1 145 ? 9.734 -7.263 25.294 1.00 15.72 145 ILE B C 1
ATOM 2405 O O . ILE B 1 145 ? 10.918 -7.108 24.988 1.00 16.59 145 ILE B O 1
ATOM 2410 N N . GLU B 1 146 ? 9.305 -8.270 26.052 1.00 17.91 146 GLU B N 1
ATOM 2411 C CA . GLU B 1 146 ? 10.234 -9.246 26.622 1.00 17.27 146 GLU B CA 1
ATOM 2412 C C . GLU B 1 146 ? 10.946 -9.994 25.500 1.00 19.49 146 GLU B C 1
ATOM 2413 O O . GLU B 1 146 ? 12.160 -10.209 25.545 1.00 15.13 146 GLU B O 1
ATOM 2419 N N . GLY B 1 147 ? 10.186 -10.372 24.479 1.00 19.11 147 GLY B N 1
ATOM 2420 C CA . GLY B 1 147 ? 10.742 -11.051 23.324 1.00 13.68 147 GLY B CA 1
ATOM 2421 C C . GLY B 1 147 ? 11.748 -10.202 22.565 1.00 14.25 147 GLY B C 1
ATOM 2422 O O . GLY B 1 147 ? 12.803 -10.691 22.164 1.00 15.95 147 GLY B O 1
ATOM 2423 N N . ALA B 1 148 ? 11.412 -8.929 22.356 1.00 14.18 148 ALA B N 1
ATOM 2424 C CA . ALA B 1 148 ? 12.291 -8.009 21.640 1.00 12.72 148 ALA B CA 1
ATOM 2425 C C . ALA B 1 148 ? 13.560 -7.767 22.442 1.00 15.31 148 ALA B C 1
ATOM 2426 O O . ALA B 1 148 ? 14.657 -7.708 21.882 1.00 12.36 148 ALA B O 1
ATOM 2428 N N . SER B 1 149 ? 13.394 -7.647 23.756 1.00 13.69 149 SER B N 1
ATOM 2429 C CA . SER B 1 149 ? 14.506 -7.388 24.665 1.00 10.51 149 SER B CA 1
ATOM 2430 C C . SER B 1 149 ? 15.436 -8.585 24.710 1.00 13.26 149 SER B C 1
ATOM 2431 O O . SER B 1 149 ? 16.656 -8.438 24.805 1.00 12.49 149 SER B O 1
ATOM 2434 N N . SER B 1 150 ? 14.854 -9.774 24.617 1.00 11.10 150 SER B N 1
ATOM 2435 C CA A SER B 1 150 ? 15.651 -10.999 24.591 0.50 13.91 150 SER B CA 1
ATOM 2436 C CA B SER B 1 150 ? 15.646 -10.999 24.586 0.50 13.95 150 SER B CA 1
ATOM 2437 C C . SER B 1 150 ? 16.517 -11.082 23.341 1.00 10.68 150 SER B C 1
ATOM 2438 O O . SER B 1 150 ? 17.681 -11.488 23.409 1.00 12.27 150 SER B O 1
ATOM 2443 N N . ALA B 1 151 ? 15.959 -10.721 22.191 1.00 14.25 151 ALA B N 1
ATOM 2444 C CA . ALA B 1 151 ? 16.748 -10.749 20.962 1.00 15.13 151 ALA B CA 1
ATOM 2445 C C . ALA B 1 151 ? 17.869 -9.712 21.016 1.00 11.46 151 ALA B C 1
ATOM 2446 O O . ALA B 1 151 ? 18.983 -9.962 20.565 1.00 12.20 151 ALA B O 1
ATOM 2448 N N . ILE B 1 152 ? 17.568 -8.557 21.592 1.00 12.44 152 ILE B N 1
ATOM 2449 C CA . ILE B 1 152 ? 18.565 -7.511 21.768 1.00 9.10 152 ILE B CA 1
ATOM 2450 C C . ILE B 1 152 ? 19.681 -7.985 22.703 1.00 8.56 152 ILE B C 1
ATOM 2451 O O . ILE B 1 152 ? 20.857 -7.707 22.461 1.00 9.39 152 ILE B O 1
ATOM 2456 N N . ASN B 1 153 ? 19.315 -8.687 23.773 1.00 9.25 153 ASN B N 1
ATOM 2457 C CA . ASN B 1 153 ? 20.304 -9.292 24.657 1.00 11.40 153 ASN B CA 1
ATOM 2458 C C . ASN B 1 153 ? 21.179 -10.304 23.899 1.00 11.84 153 ASN B C 1
ATOM 2459 O O . ASN B 1 153 ? 22.381 -10.393 24.132 1.00 11.72 153 ASN B O 1
ATOM 2464 N N . GLN B 1 154 ? 20.579 -11.062 22.984 1.00 10.85 154 GLN B N 1
ATOM 2465 C CA . GLN B 1 154 ? 21.338 -12.029 22.183 1.00 12.14 154 GLN B CA 1
ATOM 2466 C C . GLN B 1 154 ? 22.270 -11.325 21.204 1.00 11.66 154 GLN B C 1
ATOM 2467 O O . GLN B 1 154 ? 23.359 -11.813 20.919 1.00 15.35 154 GLN B O 1
ATOM 2473 N N . ILE B 1 155 ? 21.843 -10.176 20.699 1.00 9.81 155 ILE B N 1
ATOM 2474 C CA . ILE B 1 155 ? 22.744 -9.359 19.893 1.00 7.66 155 ILE B CA 1
ATOM 2475 C C . ILE B 1 155 ? 23.952 -8.946 20.727 1.00 9.49 155 ILE B C 1
ATOM 2476 O O . ILE B 1 155 ? 25.086 -9.048 20.270 1.00 11.77 155 ILE B O 1
ATOM 2481 N N . ASP B 1 156 ? 23.708 -8.491 21.953 1.00 9.87 156 ASP B N 1
ATOM 2482 C CA . ASP B 1 156 ? 24.811 -8.114 22.837 1.00 11.58 156 ASP B CA 1
ATOM 2483 C C . ASP B 1 156 ? 25.811 -9.262 22.914 1.00 16.85 156 ASP B C 1
ATOM 2484 O O . ASP B 1 156 ? 27.026 -9.059 22.833 1.00 14.67 156 ASP B O 1
ATOM 2489 N N . ALA B 1 157 ? 25.290 -10.474 23.091 1.00 13.87 157 ALA B N 1
ATOM 2490 C CA . ALA B 1 157 ? 26.144 -11.642 23.297 1.00 14.10 157 ALA B CA 1
ATOM 2491 C C . ALA B 1 157 ? 26.906 -11.985 22.025 1.00 14.11 157 ALA B C 1
ATOM 2492 O O . ALA B 1 157 ? 28.099 -12.336 22.084 1.00 17.26 157 ALA B O 1
ATOM 2494 N N . LEU B 1 158 ? 26.221 -11.886 20.888 1.00 12.56 158 LEU B N 1
ATOM 2495 C CA . LEU B 1 158 ? 26.841 -12.189 19.585 1.00 14.74 158 LEU B CA 1
ATOM 2496 C C . LEU B 1 158 ? 28.004 -11.229 19.313 1.00 19.10 158 LEU B C 1
ATOM 2497 O O . LEU B 1 158 ? 29.083 -11.642 18.879 1.00 19.45 158 LEU B O 1
ATOM 2502 N N . LEU B 1 159 ? 27.790 -9.949 19.594 1.00 16.00 159 LEU B N 1
ATOM 2503 C CA . LEU B 1 159 ? 28.855 -8.958 19.455 1.00 18.20 159 LEU B CA 1
ATOM 2504 C C . LEU B 1 159 ? 30.066 -9.293 20.330 1.00 25.72 159 LEU B C 1
ATOM 2505 O O . LEU B 1 159 ? 31.213 -9.166 19.894 1.00 25.93 159 LEU B O 1
ATOM 2510 N N . THR B 1 160 ? 29.811 -9.725 21.561 1.00 18.97 160 THR B N 1
ATOM 2511 C CA . THR B 1 160 ? 30.887 -10.081 22.473 1.00 27.41 160 THR B CA 1
ATOM 2512 C C . THR B 1 160 ? 31.687 -11.250 21.907 1.00 28.88 160 THR B C 1
ATOM 2513 O O . THR B 1 160 ? 32.920 -11.239 21.926 1.00 31.02 160 THR B O 1
ATOM 2517 N N . ALA B 1 161 ? 30.982 -12.248 21.388 1.00 25.57 161 ALA B N 1
ATOM 2518 C CA . ALA B 1 161 ? 31.633 -13.416 20.801 1.00 32.47 161 ALA B CA 1
ATOM 2519 C C . ALA B 1 161 ? 32.538 -13.057 19.614 1.00 38.72 161 ALA B C 1
ATOM 2520 O O . ALA B 1 161 ? 33.228 -13.921 19.068 1.00 34.74 161 ALA B O 1
ATOM 2522 N N . THR B 1 162 ? 32.530 -11.785 19.222 1.00 44.23 162 THR B N 1
ATOM 2523 C CA . THR B 1 162 ? 33.383 -11.305 18.134 1.00 43.82 162 THR B CA 1
ATOM 2524 C C . THR B 1 162 ? 34.764 -10.889 18.637 1.00 48.13 162 THR B C 1
ATOM 2525 O O . THR B 1 162 ? 35.691 -10.695 17.847 1.00 44.97 162 THR B O 1
ATOM 2527 N N . HIS B 1 163 ? 34.896 -10.754 19.954 1.00 52.48 163 HIS B N 1
ATOM 2528 C CA . HIS B 1 163 ? 36.139 -10.281 20.556 1.00 56.60 163 HIS B CA 1
ATOM 2529 C C . HIS B 1 163 ? 36.917 -11.406 21.229 1.00 61.15 163 HIS B C 1
ATOM 2530 O O . HIS B 1 163 ? 38.097 -11.250 21.548 1.00 63.59 163 HIS B O 1
#

Solvent-accessible surface area: 15689 Å² total; per-residue (Å²): 53,11,33,38,4,103,39,37,132,142,73,50,18,9,28,8,22,0,60,5,95,11,74,7,88,76,0,5,74,0,11,32,44,40,127,45,0,42,115,1,32,18,17,134,85,54,83,13,59,4,68,83,42,79,26,137,69,72,6,118,0,8,10,28,31,27,6,70,106,47,117,119,72,3,0,18,11,57,3,74,45,23,85,114,31,68,20,2,21,4,51,24,5,38,4,50,97,109,42,82,96,86,64,133,33,75,57,8,63,18,65,31,47,0,55,112,57,139,65,11,1,90,0,38,25,46,5,53,26,67,33,59,129,8,0,49,82,8,2,99,83,10,49,1,66,29,35,20,41,12,5,76,45,0,36,50,61,40,67,102,108,146,163,78,39,71,90,61,132,91,57,94,78,54,32,24,8,17,6,23,0,44,5,92,12,88,16,87,64,0,7,77,0,11,31,43,38,135,35,0,38,132,2,30,6,26,126,82,58,80,11,58,9,65,85,45,53,22,125,21,10,10,78,0,4,10,34,44,26,5,123,104,49,117,117,74,1,0,7,11,5,0,18,13,41,85,114,44,81,16,1,21,4,0,27,1,112,14,74,84,102,46,87,125,100,9,54,19,64,31,32,2,49,158,51,132,92,10,0,89,0,36,21,42,5,56,25,69,44,50,139,26,0,85,90,26,41,111,128,24,48,41,121,42,33,38,41,15,6,86,36,1,33,54,29,10,95,87,70,184